Protein AF-A0A175W6I4-F1 (afdb_monomer)

Nearest PDB structures (foldseek):
  5csd-assembly2_B  TM=3.192E-01  e=2.087E+00  Talaromyces marneffei PM1

Radius of gyration: 20.04 Å; Cα contacts (8 Å, |Δi|>4): 145; chains: 1; bounding box: 67×46×46 Å

Solvent-accessible surface area (backbone atoms only — not comparable to full-atom values): 11808 Å² total; per-residue (Å²): 141,82,87,78,79,88,80,81,75,77,88,74,81,79,72,76,79,82,63,73,77,64,69,62,85,75,86,85,78,72,93,63,99,65,84,79,80,81,77,77,82,80,81,94,82,68,96,83,77,79,85,74,71,92,42,62,43,59,51,40,28,50,52,50,22,51,50,50,47,64,64,40,52,75,34,80,86,42,55,80,36,64,68,60,52,52,51,52,30,53,48,41,44,25,53,64,72,65,49,67,60,86,87,47,53,78,70,54,34,49,52,37,23,49,54,43,34,62,53,50,42,59,50,27,36,58,70,66,60,35,51,52,48,52,55,49,53,51,58,75,46,60,90,49,58,69,68,63,43,36,54,41,45,40,52,56,45,46,64,47,65,73,39,97,59,79,40,73,36,70,68,51,35,76,73,21,42,72,40,20,53,53,44,42,52,51,49,43,55,62,56,74,104

Mean predicted aligned error: 15.14 Å

Sequence (193 aa):
MNSLSSTLNPPGTTTPLATSTRFLASSQHIESDSPIPMQSKPPSGSMMLSMIPRAQGHANELESAQLAVDCLSGSVELSGDAERLVRIQEMIKATATHIVPASLNGAEAADAAMFLDMDLSILGADERTFDEYEAAVRKEYNFVAEDVWREGRMAVLKRFGERERIYHSELFRGLFEDAARRNLKRSIERLAA

InterPro domains:
  IPR009218 Predicted HD phosphohydrolase [PTHR21174] (56-192)

Organism: NCBI:txid100816

pLDDT: mean 73.78, std 29.46, range [21.69, 98.75]

Secondary structure (DSSP, 8-state):
---PPP-------------S--S-S---------PPP------S--TTS------TTHHHHHHHHHHHHHHHHTSTTTTT-HHHHHHHHHHHHHTTTT---TTS-HHHHHHHHHHHHHHTGGGGS-HHHHHHHHHHHHHHTTTS-HHHHHHHHHHHHHHHHTSS-S-SSHHHHHHHHHHHHHHHHHHHHHHH-

Structure (mmCIF, N/CA/C/O backbone):
data_AF-A0A175W6I4-F1
#
_entry.id   AF-A0A175W6I4-F1
#
loop_
_atom_site.group_PDB
_atom_site.id
_atom_site.type_symbol
_atom_site.label_atom_id
_atom_site.label_alt_id
_atom_site.label_comp_id
_atom_site.label_asym_id
_atom_site.label_entity_id
_atom_site.label_seq_id
_atom_site.pdbx_PDB_ins_code
_atom_site.Cartn_x
_atom_site.Cartn_y
_atom_site.Cartn_z
_atom_site.occupancy
_atom_site.B_iso_or_equiv
_atom_site.auth_seq_id
_atom_site.auth_comp_id
_atom_site.auth_asym_id
_atom_site.auth_atom_id
_atom_site.pdbx_PDB_model_num
ATOM 1 N N . MET A 1 1 ? 44.936 10.797 25.111 1.00 37.19 1 MET A N 1
ATOM 2 C CA . MET A 1 1 ? 43.989 10.324 26.142 1.00 37.19 1 MET A CA 1
ATOM 3 C C . MET A 1 1 ? 42.890 11.361 26.280 1.00 37.19 1 MET A C 1
ATOM 5 O O . MET A 1 1 ? 43.099 12.331 26.982 1.00 37.19 1 MET A O 1
ATOM 9 N N . ASN A 1 2 ? 41.772 11.203 25.579 1.00 37.53 2 ASN A N 1
ATOM 10 C CA . ASN A 1 2 ? 40.522 11.875 25.935 1.00 37.53 2 ASN A CA 1
ATOM 11 C C . ASN A 1 2 ? 39.411 10.857 25.685 1.00 37.53 2 ASN A C 1
ATOM 13 O O . ASN A 1 2 ? 38.995 10.631 24.554 1.00 37.53 2 ASN A O 1
ATOM 17 N N . SER A 1 3 ? 39.054 10.161 26.762 1.00 32.69 3 SER A N 1
ATOM 18 C CA . SER A 1 3 ? 37.922 9.248 26.838 1.00 32.69 3 SER A CA 1
ATOM 19 C C . SER A 1 3 ? 36.674 10.108 27.008 1.00 32.69 3 SER A C 1
ATOM 21 O O . SER A 1 3 ? 36.492 10.708 28.067 1.00 32.69 3 SER A O 1
ATOM 23 N N . LEU A 1 4 ? 35.861 10.242 25.959 1.00 38.56 4 LEU A N 1
ATOM 24 C CA . LEU A 1 4 ? 34.534 10.836 26.076 1.00 38.56 4 LEU A CA 1
ATOM 25 C C . LEU A 1 4 ? 33.503 9.714 26.136 1.00 38.56 4 LEU A C 1
ATOM 27 O O . LEU A 1 4 ? 33.377 8.884 25.241 1.00 38.56 4 LEU A O 1
ATOM 31 N N . SER A 1 5 ? 32.859 9.708 27.294 1.00 33.41 5 SER A N 1
ATOM 32 C CA . SER A 1 5 ? 31.939 8.733 27.843 1.00 33.41 5 SER A CA 1
ATOM 33 C C . SER A 1 5 ? 30.720 8.481 26.955 1.00 33.41 5 SER A C 1
ATOM 35 O O . SER A 1 5 ? 30.150 9.404 26.376 1.00 33.41 5 SER A O 1
ATOM 37 N N . SER A 1 6 ? 30.291 7.220 26.917 1.00 26.84 6 SER A N 1
ATOM 38 C CA . SER A 1 6 ? 29.064 6.769 26.275 1.00 26.84 6 SER A CA 1
ATOM 39 C C . SER A 1 6 ? 27.832 7.323 26.993 1.00 26.84 6 SER A C 1
ATOM 41 O O . SER A 1 6 ? 27.562 6.961 28.139 1.00 26.84 6 SER A O 1
ATOM 43 N N . THR A 1 7 ? 27.033 8.128 26.303 1.00 33.88 7 THR A N 1
ATOM 44 C CA . THR A 1 7 ? 25.630 8.371 26.663 1.00 33.88 7 THR A CA 1
ATOM 45 C C . THR A 1 7 ? 24.765 7.671 25.626 1.00 33.88 7 THR A C 1
ATOM 47 O O . THR A 1 7 ? 24.364 8.255 24.622 1.00 33.88 7 THR A O 1
ATOM 50 N N . LEU A 1 8 ? 24.554 6.372 25.838 1.00 30.77 8 LEU A N 1
ATOM 51 C CA . LEU A 1 8 ? 23.617 5.569 25.062 1.00 30.77 8 LEU A CA 1
ATOM 52 C C . LEU A 1 8 ? 22.201 5.964 25.512 1.00 30.77 8 LEU A C 1
ATOM 54 O O . LEU A 1 8 ? 21.776 5.619 26.613 1.00 30.77 8 LEU A O 1
ATOM 58 N N . ASN A 1 9 ? 21.515 6.772 24.702 1.00 26.09 9 ASN A N 1
ATOM 59 C CA . ASN A 1 9 ? 20.139 7.192 24.969 1.00 26.09 9 ASN A CA 1
ATOM 60 C C . ASN A 1 9 ? 19.185 5.975 25.017 1.00 26.09 9 ASN A C 1
ATOM 62 O O . ASN A 1 9 ? 19.340 5.057 24.209 1.00 26.09 9 ASN A O 1
ATOM 66 N N . PRO A 1 10 ? 18.199 5.962 25.937 1.00 29.31 10 PRO A N 1
ATOM 67 C CA . PRO A 1 10 ? 17.223 4.881 26.075 1.00 29.31 10 PRO A CA 1
ATOM 68 C C . PRO A 1 10 ? 16.244 4.833 24.883 1.00 29.31 10 PRO A C 1
ATOM 70 O O . PRO A 1 10 ? 16.113 5.821 24.154 1.00 29.31 10 PRO A O 1
ATOM 73 N N . PRO A 1 11 ? 15.555 3.694 24.664 1.00 30.81 11 PRO A N 1
ATOM 74 C CA . PRO A 1 11 ? 14.811 3.428 23.439 1.00 30.81 11 PRO A CA 1
ATOM 75 C C . PRO A 1 11 ? 13.585 4.339 23.343 1.00 30.81 11 PRO A C 1
ATOM 77 O O . PRO A 1 11 ? 12.620 4.199 24.093 1.00 30.81 11 PRO A O 1
ATOM 80 N N . GLY A 1 12 ? 13.634 5.285 22.405 1.00 28.92 12 GLY A N 1
ATOM 81 C CA . GLY A 1 12 ? 12.471 6.058 21.998 1.00 28.92 12 GLY A CA 1
ATOM 82 C C . GLY A 1 12 ? 11.432 5.131 21.376 1.00 28.92 12 GLY A C 1
ATOM 83 O O . GLY A 1 12 ? 11.744 4.342 20.486 1.00 28.92 12 GLY A O 1
ATOM 84 N N . THR A 1 13 ? 10.202 5.225 21.871 1.00 25.52 13 THR A N 1
ATOM 85 C CA . THR A 1 13 ? 8.998 4.600 21.320 1.00 25.52 13 THR A CA 1
ATOM 86 C C . THR 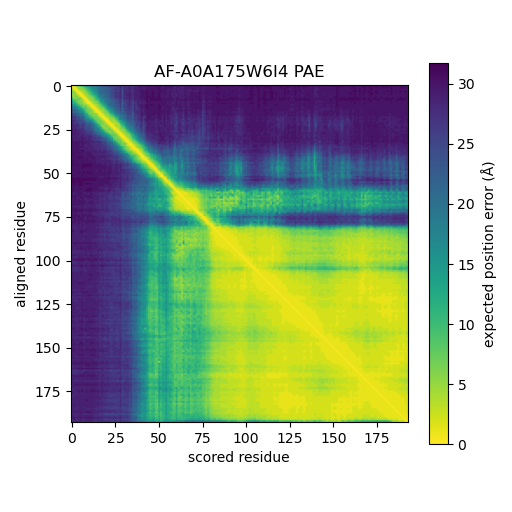A 1 13 ? 8.959 4.754 19.804 1.00 25.52 13 THR A C 1
ATOM 88 O O . THR A 1 13 ? 8.886 5.870 19.292 1.00 25.52 13 THR A O 1
ATOM 91 N N . THR A 1 14 ? 9.019 3.631 19.093 1.00 24.88 14 THR A N 1
ATOM 92 C CA . THR A 1 14 ? 8.903 3.570 17.639 1.00 24.88 14 THR A CA 1
ATOM 93 C C . THR A 1 14 ? 7.497 3.999 17.244 1.00 24.88 14 THR A C 1
ATOM 95 O O . THR A 1 14 ? 6.551 3.217 17.338 1.00 24.88 14 THR A O 1
ATOM 98 N N . THR A 1 15 ? 7.336 5.249 16.825 1.00 22.77 15 THR A N 1
ATOM 99 C CA . THR A 1 15 ? 6.163 5.656 16.054 1.00 22.77 15 THR A CA 1
ATOM 100 C C . THR A 1 15 ? 6.188 4.826 14.768 1.00 22.77 15 THR A C 1
ATOM 102 O O . THR A 1 15 ? 7.184 4.912 14.045 1.00 22.77 15 THR A O 1
ATOM 105 N N . PRO A 1 16 ? 5.183 3.980 14.483 1.00 25.30 16 PRO A N 1
ATOM 106 C CA . PRO A 1 16 ? 5.169 3.226 13.239 1.00 25.30 16 PRO A CA 1
ATOM 107 C C . PRO A 1 16 ? 5.193 4.220 12.074 1.00 25.30 16 PRO A C 1
ATOM 109 O O . PRO A 1 16 ? 4.378 5.141 12.008 1.00 25.30 16 PRO A O 1
ATOM 112 N N . LEU A 1 17 ? 6.201 4.070 11.213 1.00 25.34 17 LEU A N 1
ATOM 113 C CA . LEU A 1 17 ? 6.388 4.851 9.998 1.00 25.34 17 LEU A CA 1
ATOM 114 C C . LEU A 1 17 ? 5.111 4.690 9.161 1.00 25.34 17 LEU A C 1
ATOM 116 O O . LEU A 1 17 ? 4.795 3.583 8.739 1.00 25.34 17 LEU A O 1
ATOM 120 N N . ALA A 1 18 ? 4.328 5.759 9.022 1.00 26.78 18 ALA A N 1
ATOM 121 C CA . ALA A 1 18 ? 3.012 5.726 8.392 1.00 26.78 18 ALA A CA 1
ATOM 122 C C . ALA A 1 18 ? 3.133 5.361 6.901 1.00 26.78 18 ALA A C 1
ATOM 124 O O . ALA A 1 18 ? 3.412 6.221 6.069 1.00 26.78 18 ALA A O 1
ATOM 125 N N . THR A 1 19 ? 2.954 4.081 6.585 1.00 30.92 19 THR A N 1
ATOM 126 C CA . THR A 1 19 ? 2.968 3.522 5.230 1.00 30.92 19 THR A CA 1
ATOM 127 C C . THR A 1 19 ? 1.786 4.075 4.423 1.00 30.92 19 THR A C 1
ATOM 129 O O . THR A 1 19 ? 0.650 4.114 4.912 1.00 30.92 19 THR A O 1
ATOM 132 N N . SER A 1 20 ? 2.057 4.603 3.228 1.00 35.69 20 SER A N 1
ATOM 133 C CA . SER A 1 20 ? 1.225 5.598 2.539 1.00 35.69 20 SER A CA 1
ATOM 134 C C . SER A 1 20 ? 0.072 4.958 1.760 1.00 35.69 20 SER A C 1
ATOM 136 O O . SER A 1 20 ? -0.020 5.053 0.545 1.00 35.69 20 SER A O 1
ATOM 138 N N . THR A 1 21 ? -0.882 4.341 2.459 1.00 41.78 21 THR A N 1
ATOM 139 C CA . THR A 1 21 ? -2.168 3.913 1.867 1.00 41.78 21 THR A CA 1
ATOM 140 C C . THR A 1 21 ? -3.284 4.916 2.213 1.00 41.78 21 THR A C 1
ATOM 142 O O . THR A 1 21 ? -4.358 4.554 2.710 1.00 41.78 21 THR A O 1
ATOM 145 N N . ARG A 1 22 ? -3.014 6.222 2.045 1.00 44.94 22 ARG A N 1
ATOM 146 C CA . ARG A 1 22 ? -3.852 7.314 2.582 1.00 44.94 22 ARG A CA 1
ATOM 147 C C . ARG A 1 22 ? -5.124 7.601 1.760 1.00 44.94 22 ARG A C 1
ATOM 149 O O . ARG A 1 22 ? -5.118 8.312 0.765 1.00 44.94 22 ARG A O 1
ATOM 156 N N . PHE A 1 23 ? -6.229 7.052 2.262 1.00 35.81 23 PHE A N 1
ATOM 157 C CA . PHE A 1 23 ? -7.640 7.489 2.345 1.00 35.81 23 PHE A CA 1
ATOM 158 C C . PHE A 1 23 ? -8.327 8.508 1.376 1.00 35.81 23 PHE A C 1
ATOM 160 O O . PHE A 1 23 ? -9.550 8.505 1.381 1.00 35.81 23 PHE A O 1
ATOM 167 N N . LEU A 1 24 ? -7.715 9.342 0.519 1.00 29.17 24 LEU A N 1
ATOM 168 C CA . LEU A 1 24 ? -8.490 10.377 -0.232 1.00 29.17 24 LEU A CA 1
ATOM 169 C C . LEU A 1 24 ? -8.117 10.572 -1.709 1.00 29.17 24 LEU A C 1
ATOM 171 O O . LEU A 1 24 ? -7.935 11.693 -2.182 1.00 29.17 24 LEU A O 1
ATOM 175 N N . ALA A 1 25 ? -8.081 9.491 -2.481 1.00 30.50 25 ALA A N 1
ATOM 176 C CA . ALA A 1 25 ? -8.020 9.573 -3.937 1.00 30.50 25 ALA A CA 1
ATOM 177 C C . ALA A 1 25 ? -9.318 9.031 -4.555 1.00 30.50 25 ALA A C 1
ATOM 179 O O . ALA A 1 25 ? -9.366 7.839 -4.842 1.00 30.50 25 ALA A O 1
ATOM 180 N N . SER A 1 26 ? -10.322 9.909 -4.755 1.00 32.31 26 SER A N 1
ATOM 181 C CA . SER A 1 26 ? -11.321 9.885 -5.859 1.00 32.31 26 SER A CA 1
ATOM 182 C C . SER A 1 26 ? -12.802 10.171 -5.532 1.00 32.31 26 SER A C 1
ATOM 184 O O . SER A 1 26 ? -13.656 9.811 -6.342 1.00 32.31 26 SER A O 1
ATOM 186 N N . SER A 1 27 ? -13.161 10.879 -4.454 1.00 30.00 27 SER A N 1
ATOM 187 C CA . SER A 1 27 ? -14.502 11.503 -4.379 1.00 30.00 27 SER A CA 1
ATOM 188 C C . SER A 1 27 ? -14.567 12.729 -5.303 1.00 30.00 27 SER A C 1
ATOM 190 O O . SER A 1 27 ? -14.569 13.863 -4.841 1.00 30.00 27 SER A O 1
ATOM 192 N N . GLN A 1 28 ? -14.582 12.520 -6.623 1.00 29.64 28 GLN A N 1
ATOM 193 C CA . GLN A 1 28 ? -14.952 13.555 -7.601 1.00 29.64 28 GLN A CA 1
ATOM 194 C C . GLN A 1 28 ? -16.468 13.595 -7.884 1.00 29.64 28 GLN A C 1
ATOM 196 O O . GLN A 1 28 ? -16.886 14.245 -8.832 1.00 29.64 28 GLN A O 1
ATOM 201 N N . HIS A 1 29 ? -17.310 12.977 -7.047 1.00 25.66 29 HIS A N 1
ATOM 202 C CA . HIS A 1 29 ? -18.773 13.051 -7.188 1.00 25.66 29 HIS A CA 1
ATOM 203 C C . HIS A 1 29 ? -19.531 13.260 -5.868 1.00 25.66 29 HIS A C 1
ATOM 205 O O . HIS A 1 29 ? -20.622 12.732 -5.691 1.00 25.66 29 HIS A O 1
ATOM 211 N N . ILE A 1 30 ? -18.996 14.069 -4.949 1.00 28.95 30 ILE A N 1
ATOM 212 C CA . ILE A 1 30 ? -19.831 14.659 -3.892 1.00 28.95 30 ILE A CA 1
ATOM 213 C C . ILE A 1 30 ? -20.039 16.130 -4.248 1.00 28.95 30 ILE A C 1
ATOM 215 O O . ILE A 1 30 ? -19.270 17.008 -3.864 1.00 28.95 30 ILE A O 1
ATOM 219 N N . GLU A 1 31 ? -21.070 16.378 -5.054 1.00 23.45 31 GLU A N 1
ATOM 220 C CA . GLU A 1 31 ? -21.683 17.696 -5.195 1.00 23.45 31 GLU A CA 1
ATOM 221 C C . GLU A 1 31 ? -22.320 18.070 -3.848 1.00 23.45 31 GLU A C 1
ATOM 223 O O . GLU A 1 31 ? -23.471 17.748 -3.570 1.00 23.45 31 GLU A O 1
ATOM 228 N N . SER A 1 32 ? -21.571 18.729 -2.968 1.00 28.34 32 SER A N 1
ATOM 229 C CA . SER A 1 32 ? -22.175 19.474 -1.864 1.00 28.34 32 SER A CA 1
ATOM 230 C C . SER A 1 32 ? -21.372 20.743 -1.620 1.00 28.34 32 SER A C 1
ATOM 232 O O . SER A 1 32 ? -20.231 20.697 -1.164 1.00 28.34 32 SER A O 1
ATOM 234 N N . ASP A 1 33 ? -21.987 21.867 -1.965 1.00 25.52 33 ASP A N 1
ATOM 235 C CA . ASP A 1 33 ? -21.466 23.236 -1.999 1.00 25.52 33 ASP A CA 1
ATOM 236 C C . ASP A 1 33 ? -21.216 23.834 -0.596 1.00 25.52 33 ASP A C 1
ATOM 238 O O . ASP A 1 33 ? -21.632 24.946 -0.280 1.00 25.52 33 ASP A O 1
ATOM 242 N N . SER A 1 34 ? -20.574 23.078 0.300 1.00 24.33 34 SER A N 1
ATOM 243 C CA . SER A 1 34 ? -20.292 23.530 1.663 1.00 24.33 34 SER A CA 1
ATOM 244 C C . SER A 1 34 ? -18.792 23.448 1.964 1.00 24.33 34 SER A C 1
ATOM 246 O O . SER A 1 34 ? -18.256 22.349 2.126 1.00 24.33 34 SER A O 1
ATOM 248 N N . PRO A 1 35 ? -18.089 24.591 2.077 1.00 24.50 35 PRO A N 1
ATOM 249 C CA . PRO A 1 35 ? -16.682 24.627 2.454 1.00 24.50 35 PRO A CA 1
ATOM 250 C C . PRO A 1 35 ? -16.500 24.029 3.850 1.00 24.50 35 PRO A C 1
ATOM 252 O O . PRO A 1 35 ? -17.098 24.502 4.819 1.00 24.50 35 PRO A O 1
ATOM 255 N N . ILE A 1 36 ? -15.658 23.003 3.973 1.00 25.69 36 ILE A N 1
ATOM 256 C CA . ILE A 1 36 ? -15.243 22.486 5.280 1.00 25.69 36 ILE A CA 1
ATOM 257 C C . ILE A 1 36 ? -14.466 23.611 5.992 1.00 25.69 36 ILE A C 1
ATOM 259 O O . ILE A 1 36 ? -13.469 24.094 5.447 1.00 25.69 36 ILE A O 1
ATOM 263 N N . PRO A 1 37 ? -14.892 24.063 7.186 1.00 21.69 37 PRO A N 1
ATOM 264 C CA . PRO A 1 37 ? -14.265 25.190 7.863 1.00 21.69 37 PRO A CA 1
ATOM 265 C C . PRO A 1 37 ? -12.825 24.859 8.279 1.00 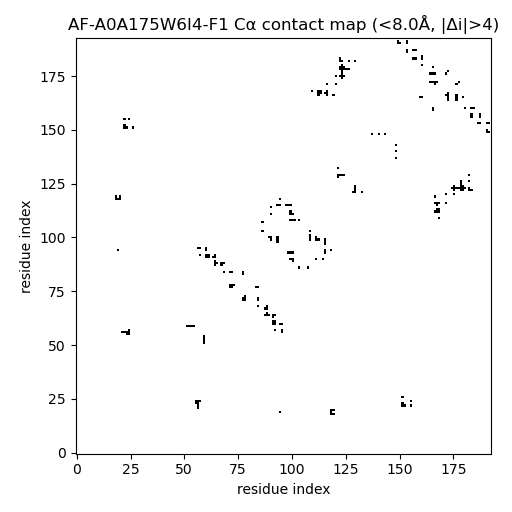21.69 37 PRO A C 1
ATOM 267 O O . PRO A 1 37 ? -12.569 23.967 9.089 1.00 21.69 37 PRO A O 1
ATOM 270 N N . MET A 1 38 ? -11.878 25.619 7.725 1.00 22.78 38 MET A N 1
ATOM 271 C CA . MET A 1 38 ? -10.462 25.602 8.086 1.00 22.78 38 MET A CA 1
ATOM 272 C C . MET A 1 38 ? -10.289 26.074 9.535 1.00 22.78 38 MET A C 1
ATOM 274 O O . MET A 1 38 ? -10.426 27.263 9.825 1.00 22.78 38 MET A O 1
ATOM 278 N N . GLN A 1 39 ? -9.977 25.162 10.457 1.00 26.69 39 GLN A N 1
ATOM 279 C CA . GLN A 1 39 ? -9.615 25.555 11.817 1.00 26.69 39 GLN A CA 1
ATOM 280 C C . GLN A 1 39 ? -8.219 26.186 11.859 1.00 26.69 39 GLN A C 1
ATOM 282 O O . GLN A 1 39 ? -7.280 25.762 11.184 1.00 26.69 39 GLN A O 1
ATOM 287 N N . SER A 1 40 ? -8.127 27.243 12.659 1.00 25.59 40 SER A N 1
ATOM 288 C CA . SER A 1 40 ? -7.005 28.162 12.796 1.00 25.59 40 SER A CA 1
ATOM 289 C C . SER A 1 40 ? -5.685 27.493 13.198 1.00 25.59 40 SER A C 1
ATOM 291 O O . SER A 1 40 ? -5.645 26.591 14.031 1.00 25.59 40 SER A O 1
ATOM 293 N N . LYS A 1 41 ? -4.601 28.026 12.623 1.00 24.00 41 LYS A N 1
ATOM 294 C CA . LYS A 1 41 ? -3.178 27.721 12.838 1.00 24.00 41 LYS A CA 1
ATOM 295 C C . LYS A 1 41 ? -2.811 27.442 14.317 1.00 24.00 41 LYS A C 1
ATOM 297 O O . LYS A 1 41 ? -3.141 28.265 15.171 1.00 24.00 41 LYS A O 1
ATOM 302 N N . PRO A 1 42 ? -2.080 26.350 14.628 1.00 27.31 42 PRO A N 1
ATOM 303 C CA . PRO A 1 42 ? -1.596 26.081 15.981 1.00 27.31 42 PRO A CA 1
ATOM 304 C C . PRO A 1 42 ? -0.458 27.047 16.385 1.00 27.31 42 PRO A C 1
ATOM 306 O O . PRO A 1 42 ? 0.183 27.649 15.517 1.00 27.31 42 PRO A O 1
ATOM 309 N N . PRO A 1 43 ? -0.209 27.216 17.698 1.00 28.45 43 PRO A N 1
ATOM 310 C CA . PRO A 1 43 ? 0.698 28.227 18.241 1.00 28.45 43 PRO A CA 1
ATOM 311 C C . PRO A 1 43 ? 2.161 28.043 17.803 1.00 28.45 43 PRO A C 1
ATOM 313 O O . PRO A 1 43 ? 2.688 26.931 17.749 1.00 28.45 43 PRO A O 1
ATOM 316 N N . SER A 1 44 ? 2.818 29.172 17.519 1.00 31.42 44 SER A N 1
ATOM 317 C CA . SER A 1 44 ? 4.241 29.291 17.180 1.00 31.42 44 SER A CA 1
ATOM 318 C C . SER A 1 44 ? 5.125 28.744 18.305 1.00 31.42 44 SER A C 1
ATOM 320 O O . SER A 1 44 ? 5.316 29.415 19.314 1.00 31.42 44 SER A O 1
ATOM 322 N N . GLY A 1 45 ? 5.674 27.539 18.149 1.00 26.36 45 GLY A N 1
ATOM 323 C CA . GLY A 1 45 ? 6.584 26.990 19.164 1.00 26.36 45 GLY A CA 1
ATOM 324 C C . GLY A 1 45 ? 7.308 25.684 18.840 1.00 26.36 45 GLY A C 1
ATOM 325 O O . GLY A 1 45 ? 8.166 25.282 19.615 1.00 26.36 45 GLY A O 1
ATOM 326 N N . SER A 1 46 ? 7.028 25.023 17.714 1.00 28.12 46 SER A N 1
ATOM 327 C CA . SER A 1 46 ? 7.701 23.769 17.344 1.00 28.12 46 SER A CA 1
ATOM 328 C C . SER A 1 46 ? 8.096 23.796 15.868 1.00 28.12 46 SER A C 1
ATOM 330 O O . SER A 1 46 ? 7.290 23.506 14.989 1.00 28.12 46 SER A O 1
ATOM 332 N N . MET A 1 47 ? 9.333 24.214 15.588 1.00 28.42 47 MET A N 1
ATOM 333 C CA . MET A 1 47 ? 9.870 24.416 14.231 1.00 28.42 47 MET A CA 1
ATOM 334 C C . MET A 1 47 ? 10.405 23.137 13.554 1.00 28.42 47 MET A C 1
ATOM 336 O O . MET A 1 47 ? 11.185 23.237 12.616 1.00 28.42 47 MET A O 1
ATOM 340 N N . MET A 1 48 ? 10.014 21.932 13.986 1.00 28.67 48 MET A N 1
ATOM 341 C CA . MET A 1 48 ? 10.581 20.691 13.419 1.00 28.67 48 MET A CA 1
ATOM 342 C C . MET A 1 48 ? 9.558 19.649 12.949 1.00 28.67 48 MET A C 1
ATOM 344 O O . MET A 1 48 ? 9.955 18.591 12.477 1.00 28.67 48 MET A O 1
ATOM 348 N N . LEU A 1 49 ? 8.252 19.939 13.030 1.00 26.30 49 LEU A N 1
ATOM 349 C CA . LEU A 1 49 ? 7.193 18.995 12.630 1.00 26.30 49 LEU A CA 1
ATOM 350 C C . LEU A 1 49 ? 6.154 19.596 11.664 1.00 26.30 49 LEU A C 1
ATOM 352 O O . LEU A 1 49 ? 5.074 19.044 11.490 1.00 26.30 49 LEU A O 1
ATOM 356 N N . SER A 1 50 ? 6.444 20.735 11.028 1.00 25.47 50 SER A N 1
ATOM 357 C CA . SER A 1 50 ? 5.469 21.454 10.190 1.00 25.47 50 SER A CA 1
ATOM 358 C C . SER A 1 50 ? 5.646 21.281 8.675 1.00 25.47 50 SER A C 1
ATOM 360 O O . SER A 1 50 ? 5.065 22.064 7.932 1.00 25.47 50 SER A O 1
ATOM 362 N N . MET A 1 51 ? 6.426 20.302 8.200 1.00 24.47 51 MET A N 1
ATOM 363 C CA . MET A 1 51 ? 6.783 20.206 6.771 1.00 24.47 51 MET A CA 1
ATOM 364 C C . MET A 1 51 ? 6.031 19.138 5.961 1.00 24.47 51 MET A C 1
ATOM 366 O O . MET A 1 51 ? 6.383 18.918 4.813 1.00 24.47 51 MET A O 1
ATOM 370 N N . ILE A 1 52 ? 4.997 18.490 6.506 1.00 26.75 52 ILE A N 1
ATOM 371 C CA . ILE A 1 52 ? 4.148 17.584 5.710 1.00 26.75 52 ILE A CA 1
ATOM 372 C C . ILE A 1 52 ? 2.718 18.137 5.722 1.00 26.75 52 ILE A C 1
ATOM 374 O O . ILE A 1 52 ? 1.931 17.808 6.618 1.00 26.75 52 ILE A O 1
ATOM 378 N N . PRO A 1 53 ? 2.372 19.052 4.797 1.00 30.00 53 PRO A N 1
ATOM 379 C CA . PRO A 1 53 ? 0.991 19.440 4.566 1.00 30.00 53 PRO A CA 1
ATOM 380 C C . PRO A 1 53 ? 0.184 18.187 4.218 1.00 30.00 53 PRO A C 1
ATOM 382 O O . PRO A 1 53 ? 0.658 17.300 3.521 1.00 30.00 53 PRO A O 1
ATOM 385 N N . ARG A 1 54 ? -1.052 18.105 4.715 1.00 30.52 54 ARG A N 1
ATOM 386 C CA . ARG A 1 54 ? -2.014 17.006 4.494 1.00 30.52 54 ARG A CA 1
ATOM 387 C C . ARG A 1 54 ? -2.516 16.945 3.035 1.00 30.52 54 AR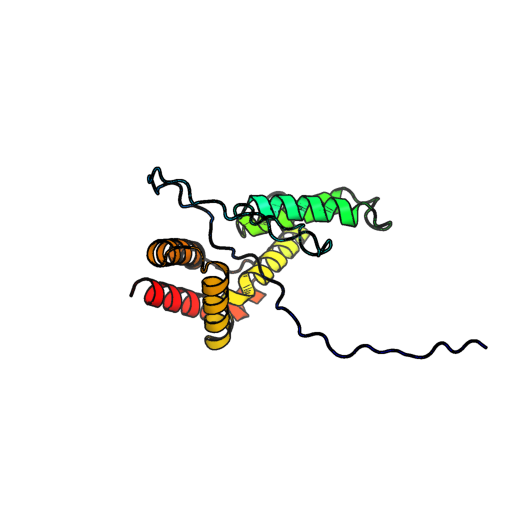G A C 1
ATOM 389 O O . ARG A 1 54 ? -3.714 16.802 2.799 1.00 30.52 54 ARG A O 1
ATOM 396 N N . ALA A 1 55 ? -1.625 17.145 2.069 1.00 31.92 55 ALA A N 1
ATOM 397 C CA . ALA A 1 55 ? -1.907 17.359 0.666 1.00 31.92 55 ALA A CA 1
ATOM 398 C C . ALA A 1 55 ? -2.426 16.064 0.029 1.00 31.92 55 ALA A C 1
ATOM 400 O O . ALA A 1 55 ? -1.676 15.130 -0.216 1.00 31.92 55 ALA A O 1
ATOM 401 N N . GLN A 1 56 ? -3.741 16.014 -0.190 1.00 46.19 56 GLN A N 1
ATOM 402 C CA . GLN A 1 56 ? -4.405 15.365 -1.323 1.00 46.19 56 GLN A CA 1
ATOM 403 C C . GLN A 1 56 ? -3.674 14.150 -1.948 1.00 46.19 56 GLN A C 1
ATOM 405 O O . GLN A 1 56 ? -3.304 14.222 -3.114 1.00 46.19 56 GLN A O 1
ATOM 410 N N . GLY A 1 57 ? -3.469 13.050 -1.204 1.00 51.31 57 GLY A N 1
ATOM 411 C CA . GLY A 1 57 ? -2.840 11.799 -1.683 1.00 51.31 57 GLY A CA 1
ATOM 412 C C . GLY A 1 57 ? -1.661 12.053 -2.626 1.00 51.31 57 GLY A C 1
ATOM 413 O O . GLY A 1 57 ? -0.603 12.455 -2.165 1.00 51.31 57 GLY A O 1
ATOM 414 N N . HIS A 1 58 ? -1.924 11.978 -3.937 1.00 56.12 58 HIS A N 1
ATOM 415 C CA . HIS A 1 58 ? -1.014 12.289 -5.050 1.00 56.12 58 HIS A CA 1
ATOM 416 C C . HIS A 1 58 ? -0.056 13.475 -4.845 1.00 56.12 58 HIS A C 1
ATOM 418 O O . HIS A 1 58 ? 1.085 13.431 -5.306 1.00 56.12 58 HIS A O 1
ATOM 424 N N . ALA A 1 59 ? -0.512 14.561 -4.212 1.00 72.19 59 ALA A N 1
ATOM 425 C CA . ALA A 1 59 ? 0.339 15.726 -3.969 1.00 72.19 59 ALA A CA 1
ATOM 426 C C . ALA A 1 59 ? 1.467 15.409 -2.973 1.00 72.19 59 ALA A C 1
ATOM 428 O O . ALA A 1 59 ? 2.608 15.805 -3.197 1.00 72.19 59 ALA A O 1
ATOM 429 N N . ASN A 1 60 ? 1.177 14.626 -1.933 1.00 81.94 60 ASN A N 1
ATOM 430 C CA . ASN A 1 60 ? 2.162 14.196 -0.949 1.00 81.94 60 ASN A CA 1
ATOM 431 C C . ASN A 1 60 ? 3.244 13.294 -1.566 1.00 81.94 60 ASN A C 1
ATOM 433 O O . ASN A 1 60 ? 4.414 13.422 -1.203 1.00 81.94 60 ASN A O 1
ATOM 437 N N . GLU A 1 61 ? 2.904 12.415 -2.514 1.00 82.62 61 GLU A N 1
ATOM 438 C CA . GLU A 1 61 ? 3.921 11.602 -3.199 1.00 82.62 61 GLU A CA 1
ATOM 439 C C . GLU A 1 61 ? 4.836 12.455 -4.085 1.00 82.62 61 GLU A C 1
ATOM 441 O O . GLU A 1 61 ? 6.049 12.244 -4.101 1.00 82.62 61 GLU A O 1
ATOM 446 N N . LEU A 1 62 ? 4.283 13.455 -4.779 1.00 86.44 62 LEU A N 1
ATOM 447 C CA . LEU A 1 62 ? 5.079 14.388 -5.578 1.00 86.44 62 LEU A CA 1
ATOM 448 C C . LEU A 1 62 ? 6.004 15.248 -4.701 1.00 86.44 62 LEU A C 1
ATOM 450 O O . LEU A 1 62 ? 7.183 15.397 -5.016 1.00 86.44 62 LEU A O 1
ATOM 454 N N . GLU A 1 63 ? 5.493 15.773 -3.585 1.00 87.94 63 GLU A N 1
ATOM 455 C CA . GLU A 1 63 ? 6.284 16.530 -2.607 1.00 87.94 63 GLU A CA 1
ATOM 456 C C . GLU A 1 63 ? 7.386 15.661 -1.983 1.00 87.94 63 GLU A C 1
ATOM 458 O O . GLU A 1 63 ? 8.532 16.098 -1.871 1.00 87.94 63 GLU A O 1
ATOM 463 N N . SER A 1 64 ? 7.077 14.404 -1.653 1.00 90.38 64 SER A N 1
ATOM 464 C CA . SER A 1 64 ? 8.057 13.441 -1.135 1.00 90.38 64 SER A CA 1
ATOM 465 C C . SER A 1 64 ? 9.141 13.114 -2.163 1.00 90.38 64 SER A C 1
ATOM 467 O O . SER A 1 64 ? 10.314 12.996 -1.806 1.00 90.38 64 SER A O 1
ATOM 469 N N . ALA A 1 65 ? 8.777 12.996 -3.443 1.00 91.00 65 ALA A N 1
ATOM 470 C CA . ALA A 1 65 ? 9.733 12.764 -4.520 1.00 91.00 65 ALA A CA 1
ATOM 471 C C . ALA A 1 65 ? 10.691 13.953 -4.682 1.00 91.00 65 ALA A C 1
ATOM 473 O O . ALA A 1 65 ? 11.901 13.748 -4.783 1.00 91.00 65 ALA A O 1
ATOM 474 N N . GLN A 1 66 ? 10.175 15.186 -4.637 1.00 90.50 66 GLN A N 1
ATOM 475 C CA . GLN A 1 66 ? 11.013 16.386 -4.689 1.00 90.50 66 GLN A CA 1
ATOM 476 C C . GLN A 1 66 ? 11.930 16.484 -3.466 1.00 90.50 66 GLN A C 1
ATOM 478 O O . GLN A 1 66 ? 13.128 16.720 -3.612 1.00 90.50 66 GLN A O 1
ATOM 483 N N . LEU A 1 67 ? 11.400 16.221 -2.269 1.00 90.94 67 LEU A N 1
ATOM 484 C CA . LEU A 1 67 ? 12.194 16.210 -1.042 1.00 90.94 67 LEU A CA 1
ATOM 485 C C . LEU A 1 67 ? 13.345 15.197 -1.124 1.00 90.94 67 LEU A C 1
ATOM 487 O O . LEU A 1 67 ? 14.461 15.495 -0.702 1.00 90.94 67 LEU A O 1
ATOM 491 N N . ALA A 1 68 ? 13.105 14.017 -1.701 1.00 89.88 68 ALA A N 1
ATOM 492 C CA . ALA A 1 68 ? 14.154 13.025 -1.908 1.00 89.88 68 ALA A CA 1
ATOM 493 C C . ALA A 1 68 ? 15.273 13.553 -2.821 1.00 89.88 68 ALA A C 1
ATOM 495 O O . ALA A 1 68 ? 16.446 13.351 -2.513 1.00 89.88 68 ALA A O 1
ATOM 496 N N . VAL A 1 69 ? 14.947 14.270 -3.901 1.00 87.56 69 VAL A N 1
ATOM 497 C CA . VAL A 1 69 ? 15.959 14.913 -4.761 1.00 87.56 69 VAL A CA 1
ATOM 498 C C . VAL A 1 69 ? 16.759 15.948 -3.990 1.00 87.56 69 VAL A C 1
ATOM 500 O O . VAL A 1 69 ? 17.989 15.935 -4.048 1.00 87.56 69 VAL A O 1
ATOM 503 N N . ASP A 1 70 ? 16.089 16.824 -3.249 1.00 88.00 70 ASP A N 1
ATOM 504 C CA . ASP A 1 70 ? 16.745 17.905 -2.517 1.00 88.00 70 ASP A CA 1
ATOM 505 C C . ASP A 1 70 ? 17.708 17.343 -1.457 1.00 88.00 70 ASP A C 1
ATOM 507 O O . ASP A 1 70 ? 18.842 17.805 -1.325 1.00 88.00 70 ASP A O 1
ATOM 511 N N . CYS A 1 71 ? 17.305 16.281 -0.752 1.00 86.81 71 CYS A N 1
ATOM 512 C CA . CYS A 1 71 ? 18.147 15.617 0.243 1.00 86.81 71 CYS A CA 1
ATOM 513 C C . CYS A 1 71 ? 19.310 14.825 -0.376 1.00 86.81 71 CYS A C 1
ATOM 515 O O . CYS A 1 71 ? 20.419 14.822 0.165 1.00 86.81 71 CYS A O 1
ATOM 517 N N . LEU A 1 72 ? 19.076 14.128 -1.489 1.00 86.31 72 LEU A N 1
ATOM 518 C CA . LEU A 1 72 ? 20.061 13.214 -2.071 1.00 86.31 72 LEU A CA 1
ATOM 519 C C . LEU A 1 72 ? 21.024 13.909 -3.039 1.00 86.31 72 LEU A C 1
ATOM 521 O O . LEU A 1 72 ? 22.167 13.479 -3.157 1.00 86.31 72 LEU A O 1
ATOM 525 N N . SER A 1 73 ? 20.620 15.010 -3.675 1.00 80.44 73 SER A N 1
ATOM 526 C CA . SER A 1 73 ? 21.498 15.806 -4.548 1.00 80.44 73 SER A CA 1
ATOM 527 C C . SER A 1 73 ? 22.685 16.415 -3.796 1.00 80.44 73 SER A C 1
ATOM 529 O O . SER A 1 73 ? 23.760 16.566 -4.376 1.00 80.44 73 SER A O 1
ATOM 531 N N . GLY A 1 74 ? 22.532 16.694 -2.495 1.00 75.00 74 GLY A N 1
ATOM 532 C CA . GLY A 1 74 ? 23.621 17.123 -1.613 1.00 75.00 74 GLY A CA 1
ATOM 533 C C . GLY A 1 74 ? 24.555 15.996 -1.148 1.00 75.00 74 GLY A C 1
ATOM 534 O O . GLY A 1 74 ? 25.581 16.273 -0.528 1.00 75.00 74 GLY A O 1
ATOM 535 N N . SER A 1 75 ? 24.221 14.730 -1.419 1.00 72.69 75 SER A N 1
ATOM 536 C CA . SER A 1 75 ? 25.027 13.577 -1.008 1.00 72.69 75 SER A CA 1
ATOM 537 C C . SER A 1 75 ? 26.061 13.231 -2.077 1.00 72.69 75 SER A C 1
ATOM 539 O O . SER A 1 75 ? 25.694 12.865 -3.188 1.00 72.69 75 SER A O 1
ATOM 541 N N . VAL A 1 76 ? 27.350 13.275 -1.720 1.00 59.59 76 VAL A N 1
ATOM 542 C CA . VAL A 1 76 ? 28.497 13.150 -2.649 1.00 59.59 76 VAL A CA 1
ATOM 543 C C . VAL A 1 76 ? 28.405 11.939 -3.587 1.00 59.59 76 VAL A C 1
ATOM 545 O O . VAL A 1 76 ? 28.760 12.048 -4.756 1.00 59.59 76 VAL A O 1
ATOM 548 N N . GLU A 1 77 ? 27.910 10.798 -3.101 1.00 68.75 77 GLU A N 1
ATOM 549 C CA . GLU A 1 77 ? 27.783 9.573 -3.905 1.00 68.75 77 GLU A CA 1
ATOM 550 C C . GLU A 1 77 ? 26.694 9.661 -4.985 1.00 68.75 77 GLU A C 1
ATOM 552 O O . GLU A 1 77 ? 26.808 9.013 -6.022 1.00 68.75 77 GLU A O 1
ATOM 557 N N . LEU A 1 78 ? 25.644 10.456 -4.755 1.00 66.88 78 LEU A N 1
ATOM 558 C CA . LEU A 1 78 ? 24.503 10.603 -5.664 1.00 66.88 78 LEU A CA 1
ATOM 559 C C . LEU A 1 78 ? 24.542 11.897 -6.472 1.00 66.88 78 LEU A C 1
ATOM 561 O O . LEU A 1 78 ? 23.912 11.954 -7.525 1.00 66.88 78 LEU A O 1
ATOM 565 N N . SER A 1 79 ? 25.310 12.907 -6.047 1.00 60.06 79 SER A N 1
ATOM 566 C CA . SER A 1 79 ? 25.474 14.165 -6.788 1.00 60.06 79 SER A CA 1
ATOM 567 C C . SER A 1 79 ? 25.942 13.952 -8.239 1.00 60.06 79 SER A C 1
ATOM 569 O O . SER A 1 79 ? 25.750 14.835 -9.070 1.00 60.06 79 SER A O 1
ATOM 571 N N . GLY A 1 80 ? 26.541 12.795 -8.557 1.00 65.69 80 GLY A N 1
ATOM 572 C CA . GLY A 1 80 ? 26.964 12.418 -9.909 1.00 65.69 80 GLY A CA 1
ATOM 573 C C . GLY A 1 80 ? 26.034 11.464 -10.674 1.00 65.69 80 GLY A C 1
ATOM 574 O O . GLY A 1 80 ? 26.299 11.210 -11.844 1.00 65.69 80 GLY A O 1
ATOM 575 N N . ASP A 1 81 ? 24.971 10.935 -10.061 1.00 85.25 81 ASP A N 1
ATOM 576 C CA . ASP A 1 81 ? 24.117 9.889 -10.649 1.00 85.25 81 ASP A CA 1
ATOM 577 C C . ASP A 1 81 ? 22.677 10.393 -10.848 1.00 85.25 81 ASP A C 1
ATOM 579 O O . ASP A 1 81 ? 21.735 10.046 -10.126 1.00 85.25 81 ASP A O 1
ATOM 583 N N . ALA A 1 82 ? 22.517 11.271 -11.841 1.00 84.81 82 ALA A N 1
ATOM 584 C CA . ALA A 1 82 ? 21.228 11.870 -12.178 1.00 84.81 82 ALA A CA 1
ATOM 585 C C . ALA A 1 82 ? 20.176 10.816 -12.569 1.00 84.81 82 ALA A C 1
ATOM 587 O O . ALA A 1 82 ? 19.003 10.960 -12.222 1.00 84.81 82 ALA A O 1
ATOM 588 N N . GLU A 1 83 ? 20.585 9.736 -13.240 1.00 88.44 83 GLU A N 1
ATOM 589 C CA . GLU A 1 83 ? 19.687 8.651 -13.643 1.00 88.44 83 GLU A CA 1
ATOM 590 C C . GLU A 1 83 ? 19.113 7.930 -12.419 1.00 88.44 83 GLU A C 1
ATOM 592 O O . GLU A 1 83 ? 17.906 7.695 -12.340 1.00 88.44 83 GLU A O 1
ATOM 597 N N . ARG A 1 84 ? 19.932 7.650 -11.399 1.00 88.69 84 ARG A N 1
ATOM 598 C CA . ARG A 1 84 ? 19.444 7.073 -10.140 1.00 88.69 84 ARG A CA 1
ATOM 599 C C . ARG A 1 84 ? 18.488 7.993 -9.390 1.00 88.69 84 ARG A C 1
ATOM 601 O O . ARG A 1 84 ? 17.491 7.495 -8.872 1.00 88.69 84 ARG A O 1
ATOM 608 N N . LEU A 1 85 ? 18.735 9.303 -9.363 1.00 89.31 85 LEU A N 1
ATOM 609 C CA . LEU A 1 85 ? 17.800 10.259 -8.754 1.00 89.31 85 LEU A CA 1
ATOM 610 C C . LEU A 1 85 ? 16.452 10.301 -9.489 1.00 89.31 85 LEU A C 1
ATOM 612 O O . LEU A 1 85 ? 15.407 10.388 -8.843 1.00 89.31 85 LEU A O 1
ATOM 616 N N . VAL A 1 86 ? 16.450 10.200 -10.821 1.00 90.50 86 VAL A N 1
ATOM 617 C CA . VAL A 1 86 ? 15.211 10.090 -11.611 1.00 90.50 86 VAL A CA 1
ATOM 618 C C . VAL A 1 86 ? 14.463 8.801 -11.267 1.00 90.50 86 VAL A C 1
ATOM 620 O O . VAL A 1 86 ? 13.263 8.849 -11.009 1.00 90.50 86 VAL A O 1
ATOM 623 N N . ARG A 1 87 ? 15.157 7.660 -11.170 1.00 91.50 87 ARG A N 1
ATOM 624 C CA . ARG A 1 87 ? 14.528 6.382 -10.786 1.00 91.50 87 ARG A CA 1
ATOM 625 C C . ARG A 1 87 ? 13.899 6.429 -9.397 1.00 91.50 87 ARG A C 1
ATOM 627 O O . ARG A 1 87 ? 12.770 5.978 -9.233 1.00 91.50 87 ARG A O 1
ATOM 634 N N . ILE A 1 88 ? 14.591 7.014 -8.417 1.00 91.62 88 ILE A N 1
ATOM 635 C CA . ILE A 1 88 ? 14.063 7.186 -7.054 1.00 91.62 88 ILE A CA 1
ATOM 636 C C . ILE A 1 88 ? 12.783 8.029 -7.074 1.00 91.62 88 ILE A C 1
ATOM 638 O O . ILE A 1 88 ? 11.792 7.641 -6.460 1.00 91.62 88 ILE A O 1
ATOM 642 N N . GLN A 1 89 ? 12.770 9.144 -7.811 1.00 92.12 89 GLN A N 1
ATOM 643 C CA . GLN A 1 89 ? 11.564 9.965 -7.955 1.00 92.12 89 GLN A CA 1
ATOM 644 C C . GLN A 1 89 ? 10.406 9.188 -8.581 1.00 92.12 89 GLN A C 1
ATOM 646 O O . GLN A 1 89 ? 9.287 9.257 -8.078 1.00 92.12 89 GLN A O 1
ATOM 651 N N . GLU A 1 90 ? 10.659 8.442 -9.658 1.00 92.94 90 GLU A N 1
ATOM 652 C CA . GLU A 1 90 ? 9.628 7.643 -10.324 1.00 92.94 90 GLU A CA 1
ATOM 653 C C . GLU A 1 90 ? 9.075 6.546 -9.402 1.00 92.94 90 GLU A C 1
ATOM 655 O O . GLU A 1 90 ? 7.861 6.362 -9.343 1.00 92.94 90 GLU A O 1
ATOM 660 N N . MET A 1 91 ? 9.927 5.879 -8.615 1.00 94.00 91 MET A N 1
ATOM 661 C CA . MET A 1 91 ? 9.498 4.891 -7.615 1.00 94.00 91 MET A CA 1
ATOM 662 C C . MET A 1 91 ? 8.666 5.516 -6.489 1.00 94.00 91 MET A C 1
ATOM 664 O O . MET A 1 91 ? 7.660 4.933 -6.089 1.00 94.00 91 MET A O 1
ATOM 668 N N . ILE A 1 92 ? 9.038 6.702 -5.995 1.00 93.56 92 ILE A N 1
ATOM 669 C CA . ILE A 1 92 ? 8.253 7.413 -4.973 1.00 93.56 92 ILE A CA 1
ATOM 670 C C . ILE A 1 92 ? 6.903 7.841 -5.549 1.00 93.56 92 ILE A C 1
ATOM 672 O O . ILE A 1 92 ? 5.874 7.592 -4.937 1.00 93.56 92 ILE A O 1
ATOM 676 N N . LYS A 1 93 ? 6.868 8.416 -6.755 1.00 92.19 93 LYS A N 1
ATOM 677 C CA . LYS A 1 93 ? 5.608 8.787 -7.422 1.00 92.19 93 LYS A CA 1
ATOM 678 C C . LYS A 1 93 ? 4.711 7.573 -7.678 1.00 92.19 93 LYS A C 1
ATOM 680 O O . LYS A 1 93 ? 3.487 7.693 -7.651 1.00 92.19 93 LYS A O 1
ATOM 685 N N . ALA A 1 94 ? 5.300 6.401 -7.915 1.00 94.06 94 ALA A N 1
ATOM 686 C CA . ALA A 1 94 ? 4.559 5.170 -8.145 1.00 94.06 94 ALA A CA 1
ATOM 687 C C . ALA A 1 94 ? 3.739 4.712 -6.926 1.00 94.06 94 ALA A C 1
ATOM 689 O O . ALA A 1 94 ? 2.741 4.016 -7.122 1.00 94.06 94 ALA A O 1
ATOM 690 N N . THR A 1 95 ? 4.071 5.130 -5.695 1.00 92.12 95 THR A N 1
ATOM 691 C CA . THR A 1 95 ? 3.282 4.782 -4.493 1.00 92.12 95 THR A CA 1
ATOM 692 C C . THR A 1 95 ? 1.884 5.404 -4.503 1.00 92.12 95 THR A C 1
ATOM 694 O O . THR A 1 95 ? 0.990 4.894 -3.843 1.00 92.12 95 THR A O 1
ATOM 697 N N . ALA A 1 96 ? 1.633 6.430 -5.324 1.00 89.31 96 ALA A N 1
ATOM 698 C CA . ALA A 1 96 ? 0.296 7.007 -5.476 1.00 89.31 96 ALA A CA 1
ATOM 699 C C . ALA A 1 96 ? -0.691 6.055 -6.182 1.00 89.31 96 ALA A C 1
ATOM 701 O O . ALA A 1 96 ? -1.907 6.143 -6.005 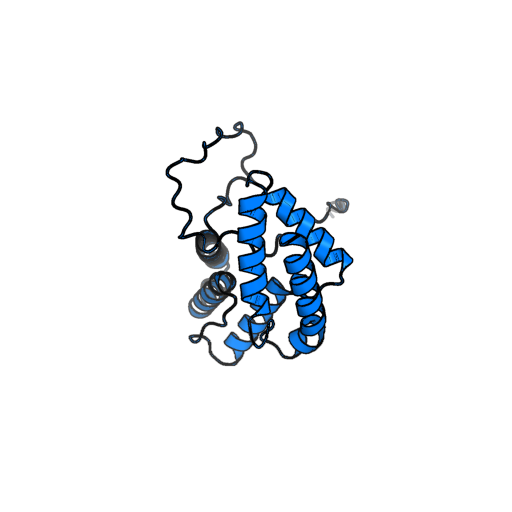1.00 89.31 96 ALA A O 1
ATOM 702 N N . THR A 1 97 ? -0.176 5.154 -7.026 1.00 90.50 97 THR A N 1
ATOM 703 C CA . THR A 1 97 ? -0.992 4.225 -7.829 1.00 90.50 97 THR A CA 1
ATOM 704 C C . THR A 1 97 ? -0.719 2.758 -7.509 1.00 90.50 97 THR A C 1
ATOM 706 O O . THR A 1 97 ? -1.534 1.891 -7.842 1.00 90.50 97 THR A O 1
ATOM 709 N N . HIS A 1 98 ? 0.420 2.471 -6.877 1.00 93.56 98 HIS A N 1
ATOM 710 C CA . HIS A 1 98 ? 0.982 1.135 -6.693 1.00 93.56 98 HIS A CA 1
A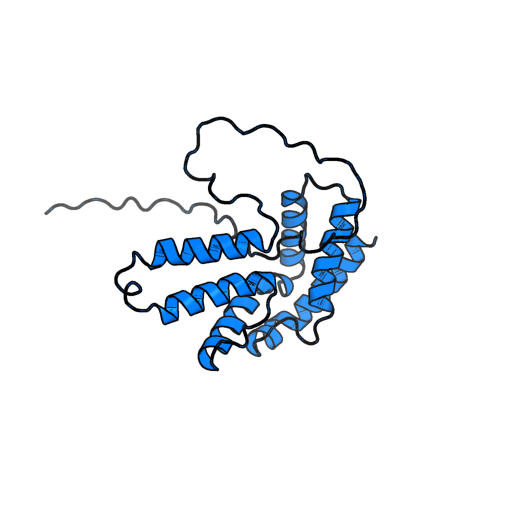TOM 711 C C . HIS A 1 98 ? 1.069 0.360 -8.010 1.00 93.56 98 HIS A C 1
ATOM 713 O O . HIS A 1 98 ? 0.750 -0.829 -8.051 1.00 93.56 98 HIS A O 1
ATOM 719 N N . ILE A 1 99 ? 1.451 1.041 -9.093 1.00 94.19 99 ILE A N 1
ATOM 720 C CA . ILE A 1 99 ? 1.720 0.460 -10.414 1.00 94.19 99 ILE A CA 1
ATOM 721 C C . ILE A 1 99 ? 3.206 0.649 -10.709 1.00 94.19 99 ILE A C 1
ATOM 723 O O . ILE A 1 99 ? 3.721 1.760 -10.607 1.00 94.19 99 ILE A O 1
ATOM 727 N N . VAL A 1 100 ? 3.891 -0.430 -11.090 1.00 95.81 100 VAL A N 1
ATOM 728 C CA . VAL A 1 100 ? 5.304 -0.371 -11.486 1.00 95.81 100 VAL A CA 1
ATOM 729 C C . VAL A 1 100 ? 5.443 0.495 -12.749 1.00 95.81 100 VAL A C 1
ATOM 731 O O . VAL A 1 100 ? 4.778 0.200 -13.747 1.00 95.81 100 VAL A O 1
ATOM 734 N N . PRO A 1 101 ? 6.281 1.551 -12.746 1.00 94.56 101 PRO A N 1
ATOM 735 C CA . PRO A 1 101 ? 6.437 2.411 -13.913 1.00 94.56 101 PRO A CA 1
ATOM 736 C C . PRO A 1 101 ? 7.003 1.650 -15.115 1.00 94.56 101 PRO A C 1
ATOM 738 O O . PRO A 1 101 ? 8.047 1.008 -15.026 1.00 94.56 101 PRO A O 1
ATOM 741 N N . ALA A 1 102 ? 6.346 1.773 -16.270 1.00 94.12 102 ALA A N 1
ATOM 742 C CA . ALA A 1 102 ? 6.776 1.125 -17.514 1.00 94.12 102 ALA A CA 1
ATOM 743 C C . ALA A 1 102 ? 8.084 1.699 -18.097 1.00 94.12 102 ALA A C 1
ATOM 745 O O . ALA A 1 102 ? 8.648 1.127 -19.025 1.00 94.12 102 ALA A O 1
ATOM 746 N N . SER A 1 103 ? 8.548 2.840 -17.580 1.00 91.06 103 SER A N 1
ATOM 747 C CA . SER A 1 103 ? 9.814 3.482 -17.948 1.00 91.06 103 SER A CA 1
ATOM 748 C C . SER A 1 103 ? 11.047 2.784 -17.365 1.00 91.06 103 SER A C 1
ATOM 750 O O . SER A 1 103 ? 12.151 3.032 -17.844 1.00 91.06 103 SER A O 1
ATOM 752 N N . LEU A 1 104 ? 10.879 1.935 -16.346 1.00 92.56 104 LEU A N 1
ATOM 753 C CA . LEU A 1 104 ? 11.974 1.243 -15.668 1.00 92.56 104 LEU A CA 1
ATOM 754 C C . LEU A 1 104 ? 12.406 -0.014 -16.432 1.00 92.56 104 LEU A C 1
ATOM 756 O O . LEU A 1 104 ? 11.578 -0.748 -16.974 1.00 92.56 104 LEU A O 1
ATOM 760 N N . ASN A 1 105 ? 13.712 -0.294 -16.448 1.00 92.88 105 ASN A N 1
ATOM 761 C CA . ASN A 1 105 ? 14.230 -1.543 -17.015 1.00 92.88 105 ASN A CA 1
ATOM 762 C C . ASN A 1 105 ? 13.991 -2.744 -16.076 1.00 92.88 105 ASN A C 1
ATOM 764 O O . ASN A 1 105 ? 13.492 -2.592 -14.969 1.00 92.88 105 ASN A O 1
ATOM 768 N N . GLY A 1 106 ? 14.348 -3.962 -16.500 1.00 92.12 106 GLY A N 1
ATOM 769 C CA . GLY A 1 106 ? 13.990 -5.192 -15.776 1.00 92.12 106 GLY A CA 1
ATOM 770 C C . GLY A 1 106 ? 14.447 -5.258 -14.310 1.00 92.12 106 GLY A C 1
ATOM 771 O O . GLY A 1 106 ? 13.671 -5.688 -13.460 1.00 92.12 106 GLY A O 1
ATOM 772 N N . ALA A 1 107 ? 15.671 -4.820 -13.997 1.00 93.50 107 ALA A N 1
ATOM 773 C CA . ALA A 1 107 ? 16.165 -4.821 -12.616 1.00 93.50 107 ALA A CA 1
ATOM 774 C C . ALA A 1 107 ? 15.483 -3.728 -11.779 1.00 93.50 107 ALA A C 1
ATOM 776 O O . ALA A 1 107 ? 15.062 -3.963 -10.652 1.00 93.50 107 ALA A O 1
ATOM 777 N N . GLU A 1 108 ? 15.296 -2.550 -12.366 1.00 94.00 108 GLU A N 1
ATOM 778 C CA . GLU A 1 108 ? 14.646 -1.408 -11.719 1.00 94.00 108 GLU A CA 1
ATOM 779 C C . GLU A 1 108 ? 13.161 -1.637 -11.464 1.00 94.00 108 GLU A C 1
ATOM 781 O O . GLU A 1 108 ? 12.637 -1.271 -10.417 1.00 94.00 108 GLU A O 1
ATOM 786 N N . ALA A 1 109 ? 12.478 -2.268 -12.415 1.00 95.81 109 ALA A N 1
ATOM 787 C CA . ALA A 1 109 ? 11.089 -2.663 -12.287 1.00 95.81 109 ALA A CA 1
ATOM 788 C C . ALA A 1 109 ? 10.918 -3.703 -11.170 1.00 95.81 109 ALA A C 1
ATOM 790 O O . ALA A 1 109 ? 9.910 -3.671 -10.468 1.00 95.81 109 ALA A O 1
ATOM 791 N N . ALA A 1 110 ? 11.901 -4.589 -10.965 1.00 96.25 110 ALA A N 1
ATOM 792 C CA . ALA A 1 110 ? 11.901 -5.529 -9.847 1.00 96.25 110 ALA A CA 1
ATOM 793 C C . ALA A 1 110 ? 12.097 -4.819 -8.494 1.00 96.25 110 ALA A C 1
ATOM 795 O O . ALA A 1 110 ? 11.363 -5.112 -7.548 1.00 96.25 110 ALA A O 1
ATOM 796 N N . ASP A 1 111 ? 13.012 -3.847 -8.413 1.00 95.56 111 ASP A N 1
ATOM 797 C CA . ASP A 1 111 ? 13.190 -3.012 -7.216 1.00 95.56 111 ASP A CA 1
ATOM 798 C C . ASP A 1 111 ? 11.921 -2.200 -6.907 1.00 95.56 111 ASP A C 1
ATOM 800 O O . ASP A 1 111 ? 11.463 -2.162 -5.764 1.00 95.56 111 ASP A O 1
ATOM 804 N N . ALA A 1 112 ? 11.302 -1.597 -7.928 1.00 96.44 112 ALA A N 1
ATOM 805 C CA . ALA A 1 112 ? 10.039 -0.872 -7.807 1.00 96.44 112 ALA A CA 1
ATOM 806 C C . ALA A 1 112 ? 8.890 -1.783 -7.368 1.00 96.44 112 ALA A C 1
ATOM 808 O O . ALA A 1 112 ? 8.139 -1.417 -6.468 1.00 96.44 112 ALA A O 1
ATOM 809 N N . ALA A 1 113 ? 8.771 -2.980 -7.945 1.00 97.12 113 ALA A N 1
ATOM 810 C CA . ALA A 1 113 ? 7.784 -3.973 -7.530 1.00 97.12 113 ALA A CA 1
ATOM 811 C C . ALA A 1 113 ? 7.925 -4.307 -6.041 1.00 97.12 113 ALA A C 1
ATOM 813 O O . ALA A 1 113 ? 6.944 -4.252 -5.304 1.00 97.12 113 ALA A O 1
ATOM 814 N N . MET A 1 114 ? 9.150 -4.585 -5.587 1.00 97.19 114 MET A N 1
ATOM 815 C CA . MET A 1 114 ? 9.416 -4.884 -4.182 1.00 97.19 114 MET A CA 1
ATOM 816 C C . MET A 1 114 ? 9.099 -3.685 -3.277 1.00 97.19 114 MET A C 1
ATOM 818 O O . MET A 1 114 ? 8.471 -3.849 -2.236 1.00 97.19 114 MET A O 1
ATOM 822 N N . PHE A 1 115 ? 9.497 -2.475 -3.675 1.00 96.50 115 PHE A N 1
ATOM 823 C CA . PHE A 1 115 ? 9.235 -1.251 -2.916 1.00 96.50 115 PHE A CA 1
ATOM 824 C C . PHE A 1 115 ? 7.732 -0.977 -2.748 1.00 96.50 115 PHE A C 1
ATOM 826 O O . PHE A 1 115 ? 7.273 -0.694 -1.642 1.00 96.50 115 PHE A O 1
ATOM 833 N N . LEU A 1 116 ? 6.952 -1.121 -3.822 1.00 96.38 116 LEU A N 1
ATOM 834 C CA . LEU A 1 116 ? 5.497 -0.950 -3.786 1.00 96.38 116 LEU A CA 1
ATOM 835 C C . LEU A 1 116 ? 4.806 -2.042 -2.961 1.00 96.38 116 LEU A C 1
ATOM 837 O O . LEU A 1 116 ? 3.848 -1.758 -2.244 1.00 96.38 116 LEU A O 1
ATOM 841 N N . ASP A 1 117 ? 5.302 -3.277 -3.021 1.00 97.44 117 ASP A N 1
ATOM 842 C CA . ASP A 1 117 ? 4.775 -4.379 -2.216 1.00 97.44 117 ASP A CA 1
ATOM 843 C C . ASP A 1 117 ? 5.040 -4.186 -0.719 1.00 97.44 117 ASP A C 1
ATOM 845 O O . ASP A 1 117 ? 4.175 -4.493 0.104 1.00 97.44 117 ASP A O 1
ATOM 849 N N . MET A 1 118 ? 6.205 -3.635 -0.353 1.00 96.19 118 MET A N 1
ATOM 850 C CA . MET A 1 118 ? 6.497 -3.247 1.029 1.00 96.19 118 MET A CA 1
ATOM 851 C C . MET A 1 118 ? 5.501 -2.198 1.533 1.00 96.19 118 MET A C 1
ATOM 853 O O . MET A 1 118 ? 5.030 -2.314 2.668 1.00 96.19 118 MET A O 1
ATOM 857 N N . ASP A 1 119 ? 5.125 -1.227 0.695 1.00 94.00 119 ASP A N 1
ATOM 858 C CA . ASP A 1 119 ? 4.118 -0.220 1.050 1.00 94.00 119 ASP A CA 1
ATOM 859 C C . ASP A 1 119 ? 2.711 -0.834 1.240 1.00 94.00 119 ASP A C 1
ATOM 861 O O . ASP A 1 119 ? 1.937 -0.403 2.090 1.00 94.00 119 ASP A O 1
ATOM 865 N N . LEU A 1 120 ? 2.392 -1.926 0.540 1.00 95.88 120 LEU A N 1
ATOM 866 C CA . LEU A 1 120 ? 1.124 -2.657 0.705 1.00 95.88 120 LEU A CA 1
ATOM 867 C C . LEU A 1 120 ? 1.191 -3.824 1.702 1.00 95.88 120 LEU A C 1
ATOM 869 O O . LEU A 1 120 ? 0.209 -4.556 1.874 1.00 95.88 120 LEU A O 1
ATOM 873 N N . SER A 1 121 ? 2.325 -4.032 2.369 1.00 95.62 121 SER A N 1
ATOM 874 C CA . SER A 1 121 ? 2.553 -5.199 3.236 1.00 95.62 121 SER A CA 1
ATOM 875 C C . SER A 1 121 ? 1.544 -5.308 4.380 1.00 95.62 121 SER A C 1
ATOM 877 O O . SER A 1 121 ? 1.117 -6.410 4.723 1.00 95.62 121 SER A O 1
ATOM 879 N N . ILE A 1 122 ? 1.085 -4.168 4.911 1.00 97.19 122 ILE A N 1
ATOM 880 C CA . ILE A 1 122 ? 0.100 -4.118 5.995 1.00 97.19 122 ILE A CA 1
ATOM 881 C C . ILE A 1 122 ? -1.216 -4.805 5.627 1.00 97.19 122 ILE A C 1
ATOM 883 O O . ILE A 1 122 ? -1.858 -5.382 6.501 1.00 97.19 122 ILE A O 1
ATOM 887 N N . LEU A 1 123 ? -1.599 -4.816 4.342 1.00 97.94 123 LEU A N 1
ATOM 888 C CA . LEU A 1 123 ? -2.824 -5.483 3.899 1.00 97.94 123 LEU A CA 1
ATOM 889 C C . LEU A 1 123 ? -2.783 -6.979 4.232 1.00 97.94 123 LEU A C 1
ATOM 891 O O . LEU A 1 123 ? -3.783 -7.529 4.689 1.00 97.94 123 LEU A O 1
ATOM 895 N N . GLY A 1 124 ? -1.623 -7.616 4.070 1.00 98.06 124 GLY A N 1
ATOM 896 C CA . GLY A 1 124 ? -1.402 -9.036 4.330 1.00 98.06 124 GLY A CA 1
ATOM 897 C C . GLY A 1 124 ? -0.910 -9.377 5.733 1.00 98.06 124 GLY A C 1
ATOM 898 O O . GLY A 1 124 ? -0.502 -10.516 5.957 1.00 98.06 124 GLY A O 1
ATOM 899 N N . ALA A 1 125 ? -0.942 -8.431 6.674 1.00 98.12 125 ALA A N 1
ATOM 900 C CA . ALA A 1 125 ? -0.637 -8.712 8.073 1.00 98.12 125 ALA A CA 1
ATOM 901 C C . ALA A 1 125 ? -1.637 -9.708 8.694 1.00 98.12 125 ALA A C 1
ATOM 903 O O . ALA A 1 125 ? -2.696 -10.005 8.128 1.00 98.12 125 ALA A O 1
ATOM 904 N N . ASP A 1 126 ? -1.330 -10.219 9.888 1.00 98.12 126 ASP A N 1
ATOM 905 C CA . ASP A 1 126 ? -2.325 -10.976 10.643 1.00 98.12 126 ASP A CA 1
ATOM 906 C C . ASP A 1 126 ? -3.549 -10.107 10.980 1.00 98.12 126 ASP A C 1
ATOM 908 O O . ASP A 1 126 ? -3.490 -8.875 11.008 1.00 98.12 126 ASP A O 1
ATOM 912 N N . GLU A 1 127 ? -4.683 -10.768 11.221 1.00 98.50 127 GLU A N 1
ATOM 913 C CA . GLU A 1 127 ? -5.983 -10.117 11.409 1.00 98.50 127 GLU A CA 1
ATOM 914 C C . GLU A 1 127 ? -5.953 -9.010 12.467 1.00 98.50 127 GLU A C 1
ATOM 916 O O . GLU A 1 127 ? -6.498 -7.932 12.228 1.00 98.50 127 GLU A O 1
ATOM 921 N N . ARG A 1 128 ? -5.292 -9.253 13.604 1.00 98.31 128 ARG A N 1
ATOM 922 C CA . ARG A 1 128 ? -5.233 -8.289 14.704 1.00 98.31 128 ARG A CA 1
ATOM 923 C C . ARG A 1 128 ? -4.434 -7.057 14.295 1.00 98.31 128 ARG A C 1
ATOM 925 O O . ARG A 1 128 ? -4.910 -5.945 14.501 1.00 98.31 128 ARG A O 1
ATOM 932 N N . THR A 1 129 ? -3.256 -7.240 13.703 1.00 98.38 129 THR A N 1
ATOM 933 C CA . THR A 1 129 ? -2.425 -6.115 13.253 1.00 98.38 129 THR A CA 1
ATOM 934 C C . THR A 1 129 ? -3.111 -5.296 12.160 1.00 98.38 129 THR A C 1
ATOM 936 O O . THR A 1 129 ? -3.056 -4.067 12.194 1.00 98.38 129 THR A O 1
ATOM 939 N N . PHE A 1 130 ? -3.821 -5.942 11.232 1.00 98.00 130 PHE A N 1
ATOM 940 C CA . PHE A 1 130 ? -4.616 -5.225 10.234 1.00 98.00 130 PHE A CA 1
ATOM 941 C C . PHE A 1 130 ? -5.771 -4.427 10.868 1.00 98.00 130 PHE A C 1
ATOM 943 O O . PHE A 1 130 ? -5.995 -3.275 10.505 1.00 98.00 130 PHE A O 1
ATOM 950 N N . ASP A 1 131 ? -6.480 -4.995 11.848 1.00 97.50 131 ASP A N 1
ATOM 951 C CA . ASP A 1 131 ? -7.569 -4.302 12.551 1.00 97.50 131 ASP A CA 1
ATOM 952 C C . ASP A 1 131 ? -7.067 -3.106 13.384 1.00 97.50 131 ASP A C 1
ATOM 954 O O . ASP A 1 131 ? -7.706 -2.051 13.419 1.00 97.50 131 ASP A O 1
ATOM 958 N N . GLU A 1 132 ? -5.904 -3.235 14.028 1.00 97.75 132 GLU A N 1
ATOM 959 C CA . GLU A 1 132 ? -5.235 -2.129 14.726 1.00 97.75 132 GLU A CA 1
ATOM 960 C C . GLU A 1 132 ? -4.855 -1.002 13.758 1.00 97.75 132 GLU A C 1
ATOM 962 O O . GLU A 1 132 ? -5.058 0.178 14.068 1.00 97.75 132 GLU A O 1
ATOM 967 N N . TYR A 1 133 ? -4.362 -1.359 12.569 1.00 96.19 133 TYR A N 1
ATOM 968 C CA . TYR A 1 133 ? -4.073 -0.410 11.501 1.00 96.19 133 TYR A CA 1
ATOM 969 C C . TYR A 1 133 ? -5.339 0.310 11.012 1.00 96.19 133 TYR A C 1
ATOM 971 O O . TYR A 1 133 ? -5.347 1.539 10.959 1.00 96.19 133 TYR A O 1
ATOM 979 N N . GLU A 1 134 ? -6.439 -0.402 10.754 1.00 95.75 134 GLU A N 1
ATOM 980 C CA . GLU A 1 134 ? -7.717 0.218 10.366 1.00 95.75 134 GLU A CA 1
ATOM 981 C C . GLU A 1 134 ? -8.233 1.194 11.435 1.00 95.75 134 GLU A C 1
ATOM 983 O O . GLU A 1 134 ? -8.682 2.301 11.123 1.00 95.75 134 GLU A O 1
ATOM 988 N N . ALA A 1 135 ? -8.116 0.829 12.714 1.00 95.94 135 ALA A N 1
ATOM 989 C CA . ALA A 1 135 ? -8.485 1.710 13.818 1.00 95.94 135 ALA A CA 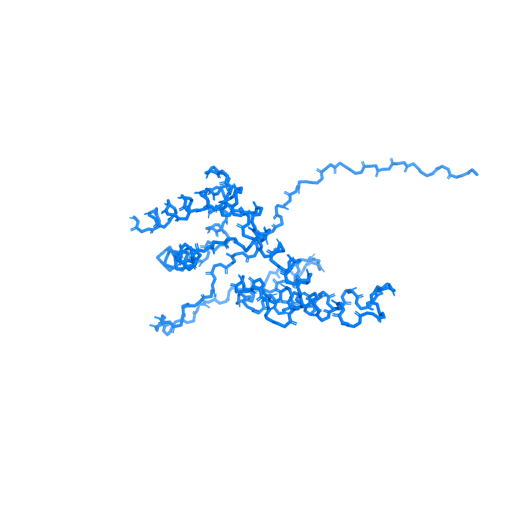1
ATOM 990 C C . ALA A 1 135 ? -7.584 2.957 13.897 1.00 95.94 135 ALA A C 1
ATOM 992 O O . ALA A 1 135 ? -8.065 4.048 14.219 1.00 95.94 135 ALA A O 1
ATOM 993 N N . ALA A 1 136 ? -6.287 2.825 13.602 1.00 95.81 136 ALA A N 1
ATOM 994 C CA . ALA A 1 136 ? -5.368 3.957 13.523 1.00 95.81 136 ALA A CA 1
ATOM 995 C C . ALA A 1 136 ? -5.722 4.890 12.353 1.00 95.81 136 ALA A C 1
ATOM 997 O O . ALA A 1 136 ? -5.803 6.103 12.552 1.00 95.81 136 ALA A O 1
ATOM 998 N N . VAL A 1 137 ? -6.044 4.334 11.179 1.00 92.50 137 VAL A N 1
ATOM 999 C CA . VAL A 1 137 ? -6.525 5.102 10.019 1.00 92.50 137 VAL A CA 1
ATOM 1000 C C . VAL A 1 137 ? -7.815 5.850 10.367 1.00 92.50 137 VAL A C 1
ATOM 1002 O O . VAL A 1 137 ? -7.914 7.052 10.121 1.00 92.50 137 VAL A O 1
ATOM 1005 N N . ARG A 1 138 ? -8.793 5.201 11.020 1.00 93.62 138 ARG A N 1
ATOM 1006 C CA . ARG A 1 138 ? -10.027 5.881 11.464 1.00 93.62 138 ARG A CA 1
ATOM 1007 C C . ARG A 1 138 ? -9.734 7.067 12.383 1.00 93.62 138 ARG A C 1
ATOM 1009 O O . ARG A 1 138 ? -10.389 8.104 12.258 1.00 93.62 138 ARG A O 1
ATOM 1016 N N . LYS A 1 139 ? -8.769 6.921 13.298 1.00 94.50 139 LYS A N 1
ATOM 1017 C CA . LYS A 1 139 ? -8.348 7.983 14.225 1.00 94.50 139 LYS A CA 1
ATOM 1018 C C . LYS A 1 139 ? -7.644 9.133 13.513 1.00 94.50 139 LYS A C 1
ATOM 1020 O O . LYS A 1 139 ? -7.875 10.278 13.891 1.00 94.50 139 LYS A O 1
ATOM 1025 N N . GLU A 1 140 ? -6.819 8.865 12.504 1.00 91.69 140 GLU A N 1
ATOM 1026 C CA . GLU A 1 140 ? -6.161 9.913 11.712 1.00 91.69 140 GLU A CA 1
ATOM 1027 C C . GLU A 1 140 ? -7.191 10.806 11.008 1.00 91.69 140 GLU A C 1
ATOM 1029 O O . GLU A 1 140 ? -7.082 12.032 11.034 1.00 91.69 140 GLU A O 1
ATOM 1034 N N . TYR A 1 141 ? -8.251 10.192 10.481 1.00 90.50 141 TYR A N 1
ATOM 1035 C CA . TYR A 1 141 ? -9.354 10.869 9.800 1.00 90.50 141 TYR A CA 1
ATOM 1036 C C . TYR A 1 141 ? -10.567 11.106 10.713 1.00 90.50 141 TYR A C 1
ATOM 1038 O O . TYR A 1 141 ? -11.705 11.144 10.247 1.00 90.50 141 TYR A O 1
ATOM 1046 N N . ASN A 1 142 ? -10.353 11.297 12.024 1.00 92.19 142 ASN A N 1
ATOM 1047 C CA . ASN A 1 142 ? -11.440 11.566 12.983 1.00 92.19 142 ASN A CA 1
ATOM 1048 C C . ASN A 1 142 ? -12.285 12.803 12.632 1.00 92.19 142 ASN A C 1
ATOM 1050 O O . ASN A 1 142 ? -13.457 12.863 12.987 1.00 92.19 142 ASN A O 1
ATOM 1054 N N . PHE A 1 143 ? -11.699 13.753 11.901 1.00 93.00 143 PHE A N 1
ATOM 1055 C CA . PHE A 1 143 ? -12.353 14.978 11.450 1.00 93.00 143 PHE A CA 1
ATOM 1056 C C . PHE A 1 143 ? -13.302 14.762 10.258 1.00 93.00 143 PHE A C 1
ATOM 1058 O O . PHE A 1 143 ? -14.036 15.679 9.901 1.00 93.00 143 PHE A O 1
ATOM 1065 N N . VAL A 1 144 ? -13.277 13.583 9.625 1.00 92.31 144 VAL A N 1
ATOM 1066 C CA . VAL A 1 144 ? -14.178 13.204 8.528 1.00 92.31 144 VAL A CA 1
ATOM 1067 C C . VAL A 1 144 ? -15.424 12.538 9.115 1.00 92.31 144 VAL A C 1
ATOM 1069 O O . VAL A 1 144 ? -15.319 11.679 10.000 1.00 92.31 144 VAL A O 1
ATOM 1072 N N . ALA A 1 145 ? -16.598 12.945 8.623 1.00 93.81 145 ALA A N 1
ATOM 1073 C CA . ALA A 1 145 ? -17.881 12.355 9.000 1.00 93.81 145 ALA A CA 1
ATOM 1074 C C . ALA A 1 145 ? -17.898 10.842 8.719 1.00 93.81 145 ALA A C 1
ATOM 1076 O O . ALA A 1 145 ? -17.254 10.370 7.786 1.00 93.81 145 ALA A O 1
ATOM 1077 N N . GLU A 1 146 ? -18.588 10.076 9.565 1.00 93.25 146 GLU A N 1
ATOM 1078 C CA . GLU A 1 146 ? -18.500 8.609 9.579 1.00 93.25 146 GLU A CA 1
ATOM 1079 C C . GLU A 1 146 ? -18.955 7.963 8.262 1.00 93.25 146 GLU A C 1
ATOM 1081 O O . GLU A 1 146 ? -18.311 7.035 7.783 1.00 93.25 146 GLU A O 1
ATOM 1086 N N . ASP A 1 147 ? -20.030 8.468 7.666 1.00 93.50 147 ASP A N 1
ATOM 1087 C CA . ASP A 1 147 ? -20.581 8.020 6.386 1.00 93.50 147 ASP A CA 1
ATOM 1088 C C . ASP A 1 147 ? -19.598 8.251 5.231 1.00 93.50 147 ASP A C 1
ATOM 1090 O O . ASP A 1 147 ? -19.232 7.308 4.525 1.00 93.50 147 ASP A O 1
ATOM 1094 N N . VAL A 1 148 ? -19.076 9.476 5.117 1.00 93.38 148 VAL A N 1
ATOM 1095 C CA . VAL A 1 148 ? -18.056 9.847 4.124 1.00 93.38 148 VAL A CA 1
ATOM 1096 C C . VAL A 1 148 ? -16.773 9.043 4.344 1.00 93.38 148 VAL A C 1
ATOM 1098 O O . VAL A 1 148 ? -16.122 8.611 3.389 1.00 93.38 148 VAL A O 1
ATOM 110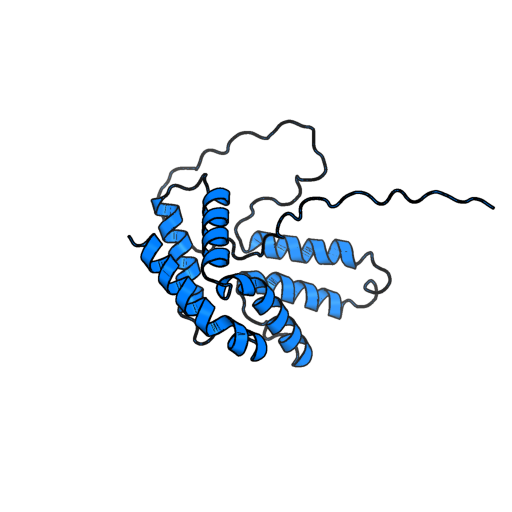1 N N . TRP A 1 149 ? -16.406 8.806 5.609 1.00 93.19 149 TRP A N 1
ATOM 1102 C CA . TRP A 1 149 ? -15.236 8.010 5.953 1.00 93.19 149 TRP A CA 1
ATOM 1103 C C . TRP A 1 149 ? -15.379 6.557 5.509 1.00 93.19 149 TRP A C 1
ATOM 1105 O O . TRP A 1 149 ? -14.489 6.013 4.855 1.00 93.19 149 TRP A O 1
ATOM 1115 N N . ARG A 1 150 ? -16.516 5.929 5.805 1.00 95.31 150 ARG A N 1
ATOM 1116 C CA . ARG A 1 150 ? -16.788 4.546 5.404 1.00 95.31 150 ARG A CA 1
ATOM 1117 C C . ARG A 1 150 ? -16.778 4.385 3.896 1.00 95.31 150 ARG A C 1
ATOM 1119 O O . ARG A 1 150 ? -16.110 3.482 3.396 1.00 95.31 150 ARG A O 1
ATOM 1126 N N . GLU A 1 151 ? -17.464 5.268 3.176 1.00 94.19 151 GLU A N 1
ATOM 1127 C CA . GLU A 1 151 ? -17.518 5.229 1.715 1.00 94.19 151 GLU A CA 1
ATOM 1128 C C . GLU A 1 151 ? -16.119 5.357 1.097 1.00 94.19 151 GLU A C 1
ATOM 1130 O O . GLU A 1 151 ? -15.700 4.495 0.317 1.00 94.19 151 GLU A O 1
ATOM 1135 N N . GLY A 1 152 ? -15.356 6.374 1.513 1.00 92.19 152 GLY A N 1
ATOM 1136 C CA . GLY A 1 152 ? -13.996 6.601 1.027 1.00 92.19 152 GLY A CA 1
ATOM 1137 C C . GLY A 1 152 ? -13.055 5.438 1.344 1.00 92.19 152 GLY A C 1
ATOM 1138 O O . GLY A 1 152 ? -12.302 4.987 0.475 1.00 92.19 152 GLY A O 1
ATOM 1139 N N . ARG A 1 153 ? -13.121 4.884 2.564 1.00 94.81 153 ARG A N 1
ATOM 1140 C CA . ARG A 1 153 ? -12.244 3.777 2.966 1.00 94.81 153 ARG A CA 1
ATOM 1141 C C . ARG A 1 153 ? -12.590 2.515 2.189 1.00 94.81 153 ARG A C 1
ATOM 1143 O O . ARG A 1 153 ? -11.684 1.879 1.655 1.00 94.81 153 ARG A O 1
ATOM 1150 N N . MET A 1 154 ? -13.876 2.190 2.052 1.00 95.69 154 MET A N 1
ATOM 1151 C CA . MET A 1 154 ? -14.318 1.056 1.241 1.00 95.69 154 MET A CA 1
ATOM 1152 C C . MET A 1 154 ? -13.865 1.176 -0.211 1.00 95.69 154 MET A C 1
ATOM 1154 O O . MET A 1 154 ? -13.406 0.184 -0.771 1.00 95.69 154 MET A O 1
ATOM 1158 N N . ALA A 1 155 ? -13.965 2.360 -0.821 1.00 93.75 155 ALA A N 1
ATOM 1159 C CA . ALA A 1 155 ? -13.524 2.569 -2.197 1.00 93.75 155 ALA A CA 1
ATOM 1160 C C . ALA A 1 155 ? -12.026 2.260 -2.366 1.00 93.75 155 ALA A C 1
ATOM 1162 O O . ALA A 1 155 ? -11.643 1.553 -3.298 1.00 93.75 155 ALA A O 1
ATOM 1163 N N . VAL A 1 156 ? -11.181 2.709 -1.431 1.00 91.69 156 VAL A N 1
ATOM 1164 C CA . VAL A 1 156 ? -9.742 2.395 -1.434 1.00 91.69 156 VAL A CA 1
ATOM 1165 C C . VAL A 1 156 ? -9.498 0.889 -1.301 1.00 91.69 156 VAL A C 1
ATOM 1167 O O . VAL A 1 156 ? -8.754 0.316 -2.094 1.00 91.69 156 VAL A O 1
ATOM 1170 N N . LEU A 1 157 ? -10.144 0.228 -0.337 1.00 95.62 157 LEU A N 1
ATOM 1171 C CA . LEU A 1 157 ? -9.964 -1.209 -0.101 1.00 95.62 157 LEU A CA 1
ATOM 1172 C C . LEU A 1 157 ? -10.439 -2.057 -1.293 1.00 95.62 157 LEU A C 1
ATOM 1174 O O . LEU A 1 157 ? -9.754 -3.003 -1.687 1.00 95.62 157 LEU A O 1
ATOM 1178 N N . LYS A 1 158 ? -11.574 -1.695 -1.907 1.00 95.62 158 LYS A N 1
ATOM 1179 C CA . LYS A 1 158 ? -12.106 -2.359 -3.109 1.00 95.62 158 LYS A CA 1
ATOM 1180 C C . LYS A 1 158 ? -11.139 -2.256 -4.284 1.00 95.62 158 LYS A C 1
ATOM 1182 O O . LYS A 1 158 ? -10.836 -3.275 -4.894 1.00 95.62 158 LYS A O 1
ATOM 1187 N N . ARG A 1 159 ? -10.566 -1.071 -4.531 1.00 93.31 159 ARG A N 1
ATOM 1188 C CA . ARG A 1 159 ? -9.586 -0.857 -5.613 1.00 93.31 159 ARG A CA 1
ATOM 1189 C C . ARG A 1 159 ? -8.373 -1.786 -5.526 1.00 93.31 159 ARG A C 1
ATOM 1191 O O . ARG A 1 159 ? -7.816 -2.136 -6.564 1.00 93.31 159 ARG A O 1
ATOM 1198 N N . PHE A 1 160 ? -7.940 -2.171 -4.324 1.00 94.44 160 PHE A N 1
ATOM 1199 C CA . PHE A 1 160 ? -6.891 -3.183 -4.160 1.00 94.44 160 PHE A CA 1
ATOM 1200 C C . PHE A 1 160 ? -7.436 -4.606 -4.309 1.00 94.44 160 PHE A C 1
ATOM 1202 O O . PHE A 1 160 ? -6.832 -5.414 -5.009 1.00 94.44 160 PHE A O 1
ATOM 1209 N N . GLY A 1 161 ? -8.587 -4.907 -3.701 1.00 95.00 161 GLY A N 1
ATOM 1210 C CA . GLY A 1 161 ? -9.192 -6.243 -3.741 1.00 95.00 161 GLY A CA 1
ATOM 1211 C C . GLY A 1 161 ? -9.620 -6.709 -5.139 1.00 95.00 161 GLY A C 1
ATOM 1212 O O . GLY A 1 161 ? -9.600 -7.909 -5.412 1.00 95.00 161 GLY A O 1
ATOM 1213 N N . GLU A 1 162 ? -9.962 -5.771 -6.025 1.00 95.00 162 GLU A N 1
ATOM 1214 C CA . GLU A 1 162 ? -10.379 -6.016 -7.413 1.00 95.00 162 GLU A CA 1
ATOM 1215 C C . GLU A 1 162 ? -9.210 -6.290 -8.372 1.00 95.00 162 GLU A C 1
ATOM 1217 O O . GLU A 1 162 ? -9.429 -6.716 -9.507 1.00 95.00 162 GLU A O 1
ATOM 1222 N N . ARG A 1 163 ? -7.958 -6.088 -7.941 1.00 94.50 163 ARG A N 1
ATOM 1223 C CA . ARG A 1 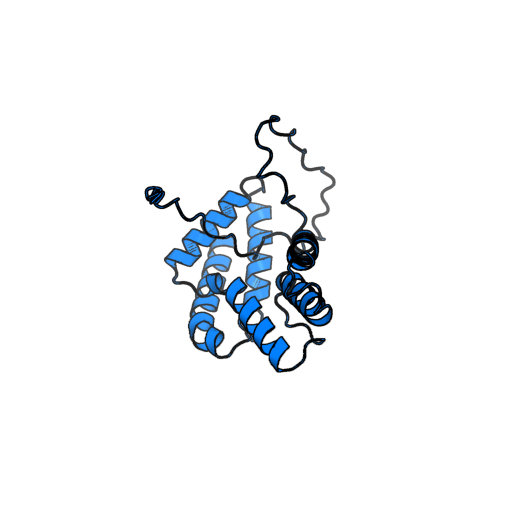163 ? -6.786 -6.432 -8.756 1.00 94.50 163 ARG A CA 1
ATOM 1224 C C . ARG A 1 163 ? -6.649 -7.952 -8.868 1.00 94.50 163 ARG A C 1
ATOM 1226 O O . ARG A 1 163 ? -6.837 -8.675 -7.886 1.00 94.50 163 ARG A O 1
ATOM 1233 N N . GLU A 1 164 ? -6.224 -8.435 -10.042 1.00 96.06 164 GLU A N 1
ATOM 1234 C CA . GLU A 1 164 ? -5.862 -9.853 -10.238 1.00 96.06 164 GLU A CA 1
ATOM 1235 C C . GLU A 1 164 ? -4.819 -10.293 -9.202 1.00 96.06 164 GLU A C 1
ATOM 1237 O O . GLU A 1 164 ? -4.890 -11.392 -8.660 1.00 96.06 164 GLU A O 1
ATOM 1242 N N . ARG A 1 165 ? -3.872 -9.400 -8.898 1.00 97.00 165 ARG A N 1
ATOM 1243 C CA . ARG A 1 165 ? -2.814 -9.585 -7.905 1.00 97.00 165 ARG A CA 1
ATOM 1244 C C . ARG A 1 165 ? -2.677 -8.303 -7.098 1.00 97.00 165 ARG A C 1
ATOM 1246 O O . ARG A 1 165 ? -2.588 -7.225 -7.688 1.00 97.00 165 ARG A O 1
ATOM 1253 N N . ILE A 1 166 ? -2.673 -8.415 -5.773 1.00 97.38 166 ILE A N 1
ATOM 1254 C CA . ILE A 1 166 ? -2.431 -7.270 -4.886 1.00 97.38 166 ILE A CA 1
ATOM 1255 C C . ILE A 1 166 ? -0.941 -6.923 -4.911 1.00 97.38 166 ILE A C 1
ATOM 1257 O O . ILE A 1 166 ? -0.598 -5.746 -5.014 1.00 97.38 166 ILE A O 1
ATOM 1261 N N . TYR A 1 167 ? -0.087 -7.951 -4.886 1.00 98.06 167 TYR A N 1
ATOM 1262 C CA . TYR A 1 167 ? 1.369 -7.814 -4.871 1.00 98.06 167 TYR A CA 1
ATOM 1263 C C . TYR A 1 167 ? 2.023 -8.133 -6.228 1.00 98.06 167 TYR A C 1
ATOM 1265 O O . TYR A 1 167 ? 1.673 -9.102 -6.922 1.00 98.06 167 TYR A O 1
ATOM 1273 N N . HIS A 1 168 ? 3.024 -7.336 -6.597 1.00 97.31 168 HIS A N 1
ATOM 1274 C CA . HIS A 1 168 ? 3.779 -7.436 -7.848 1.00 97.31 168 HIS A CA 1
ATOM 1275 C C . HIS A 1 168 ? 4.808 -8.567 -7.831 1.00 97.31 168 HIS A C 1
ATOM 1277 O O . HIS A 1 168 ? 4.961 -9.283 -8.825 1.00 97.31 168 HIS A O 1
ATOM 1283 N N . SER A 1 169 ? 5.494 -8.774 -6.712 1.00 96.12 169 SER A N 1
ATOM 1284 C CA . SER A 1 169 ? 6.533 -9.791 -6.553 1.00 96.12 169 SER A CA 1
ATOM 1285 C C . SER A 1 169 ? 5.949 -11.162 -6.198 1.00 96.12 169 SER A C 1
ATOM 1287 O O . SER A 1 169 ? 4.952 -11.288 -5.485 1.00 96.12 169 SER A O 1
ATOM 1289 N N . GLU A 1 170 ? 6.584 -12.230 -6.689 1.00 96.19 170 GLU A N 1
ATOM 1290 C CA . GLU A 1 170 ? 6.214 -13.606 -6.320 1.00 96.19 170 GLU A CA 1
ATOM 1291 C C . GLU A 1 170 ? 6.358 -13.857 -4.819 1.00 96.19 170 GLU A C 1
ATOM 1293 O O . GLU A 1 170 ? 5.506 -14.517 -4.224 1.00 96.19 170 GLU A O 1
ATOM 1298 N N . LEU A 1 171 ? 7.397 -13.277 -4.210 1.00 96.75 171 LEU A N 1
ATOM 1299 C CA . LEU A 1 171 ? 7.662 -13.381 -2.781 1.00 96.75 171 LEU A CA 1
ATOM 1300 C C . LEU A 1 171 ? 6.490 -12.841 -1.953 1.00 96.75 171 LEU A C 1
ATOM 1302 O O . LEU A 1 171 ? 5.961 -13.562 -1.109 1.00 96.75 171 LEU A O 1
ATOM 1306 N N . PHE A 1 172 ? 6.052 -11.602 -2.204 1.00 98.19 172 PHE A N 1
ATOM 1307 C CA . PHE A 1 172 ? 4.954 -11.018 -1.435 1.00 98.19 172 PHE A CA 1
ATOM 1308 C C . PHE A 1 172 ? 3.620 -11.688 -1.740 1.00 98.19 172 PHE A C 1
ATOM 1310 O O . PHE A 1 172 ? 2.834 -11.893 -0.819 1.00 98.19 172 PHE A O 1
ATOM 1317 N N . ARG A 1 173 ? 3.377 -12.126 -2.982 1.00 98.00 173 ARG A N 1
ATOM 1318 C CA . ARG A 1 173 ? 2.171 -12.911 -3.278 1.00 98.00 173 ARG A CA 1
ATOM 1319 C C . ARG A 1 173 ? 2.101 -14.190 -2.453 1.00 98.00 173 ARG A C 1
ATOM 1321 O O . ARG A 1 173 ? 1.068 -14.463 -1.850 1.00 98.00 173 ARG A O 1
ATOM 1328 N N . GLY A 1 174 ? 3.195 -14.950 -2.404 1.00 98.06 174 GLY A N 1
ATOM 1329 C CA . GLY A 1 174 ? 3.250 -16.201 -1.649 1.00 98.06 174 GLY A CA 1
ATOM 1330 C C . GLY A 1 174 ? 3.083 -16.008 -0.139 1.00 98.06 174 GLY A C 1
ATOM 1331 O O . GLY A 1 174 ? 2.512 -16.869 0.523 1.00 98.06 174 GLY A O 1
ATOM 1332 N N . LEU A 1 175 ? 3.559 -14.883 0.402 1.00 96.75 175 LEU A N 1
ATOM 1333 C CA . LEU A 1 175 ? 3.502 -14.597 1.837 1.00 96.75 175 LEU A CA 1
ATOM 1334 C C . LEU A 1 175 ? 2.197 -13.920 2.282 1.00 96.75 175 LEU A C 1
ATOM 1336 O O . LEU A 1 175 ? 1.710 -14.208 3.374 1.00 96.75 175 LEU A O 1
ATOM 1340 N N . PHE A 1 176 ? 1.641 -13.020 1.468 1.00 98.19 176 PHE A N 1
ATOM 1341 C CA . PHE A 1 176 ? 0.682 -12.015 1.933 1.00 98.19 176 PHE A CA 1
ATOM 1342 C C . PHE A 1 176 ? -0.646 -11.980 1.165 1.00 98.19 176 PHE A C 1
ATOM 1344 O O . PHE A 1 176 ? -1.627 -11.496 1.726 1.00 98.19 176 PHE A O 1
ATOM 1351 N N . GLU A 1 177 ? -0.736 -12.490 -0.071 1.00 98.44 177 GLU A N 1
ATOM 1352 C CA . GLU A 1 177 ? -1.928 -12.315 -0.932 1.00 98.44 177 GLU A CA 1
ATOM 1353 C C . GLU A 1 177 ? -3.208 -12.869 -0.282 1.00 98.44 177 GLU A C 1
ATOM 1355 O O . GLU A 1 177 ? -4.225 -12.178 -0.196 1.00 98.44 177 GLU A O 1
ATOM 1360 N N . ASP A 1 178 ? -3.153 -14.097 0.235 1.00 98.56 178 ASP A N 1
ATOM 1361 C CA . ASP A 1 178 ? -4.309 -14.758 0.848 1.00 98.56 178 ASP A CA 1
ATOM 1362 C C . ASP A 1 178 ? -4.781 -14.044 2.121 1.00 98.56 178 ASP A C 1
ATOM 1364 O O . ASP A 1 178 ? -5.985 -13.902 2.360 1.00 98.56 178 ASP A O 1
ATOM 1368 N N . ALA A 1 179 ? -3.837 -13.594 2.952 1.00 98.62 179 ALA A N 1
ATOM 1369 C CA . ALA A 1 179 ? -4.141 -12.813 4.147 1.00 98.62 179 ALA A CA 1
ATOM 1370 C C . ALA A 1 179 ? -4.737 -11.452 3.769 1.00 98.62 179 ALA A C 1
ATOM 1372 O O . ALA A 1 179 ? -5.776 -11.074 4.313 1.00 98.62 179 ALA A O 1
ATOM 1373 N N . ALA A 1 180 ? -4.158 -10.785 2.767 1.00 98.62 180 ALA A N 1
ATOM 1374 C CA . ALA A 1 180 ? -4.635 -9.508 2.261 1.00 98.62 180 ALA A CA 1
ATOM 1375 C C . ALA A 1 180 ? -6.072 -9.600 1.763 1.00 98.62 180 ALA A C 1
ATOM 1377 O O . ALA A 1 180 ? -6.922 -8.822 2.190 1.00 98.62 180 ALA A O 1
ATOM 1378 N N . ARG A 1 181 ? -6.403 -10.605 0.950 1.00 98.62 181 ARG A N 1
ATOM 1379 C CA . ARG A 1 181 ? -7.773 -10.789 0.448 1.00 98.62 181 ARG A CA 1
ATOM 1380 C C . ARG A 1 181 ? -8.787 -11.022 1.569 1.00 98.62 181 ARG A C 1
ATOM 1382 O O . ARG A 1 181 ? -9.883 -10.463 1.511 1.00 98.62 181 ARG A O 1
ATOM 1389 N N . ARG A 1 182 ? -8.434 -11.794 2.606 1.00 98.69 182 ARG A N 1
ATOM 1390 C CA . ARG A 1 182 ? -9.303 -11.989 3.783 1.00 98.69 182 ARG A CA 1
ATOM 1391 C C . ARG A 1 182 ? -9.501 -10.695 4.571 1.00 98.69 182 ARG A C 1
ATOM 1393 O O . ARG A 1 182 ? -10.640 -10.361 4.888 1.00 98.69 182 ARG A O 1
ATOM 1400 N N . ASN A 1 183 ? -8.422 -9.965 4.848 1.00 98.75 183 ASN A N 1
ATOM 1401 C CA . ASN A 1 183 ? -8.462 -8.704 5.588 1.00 98.75 18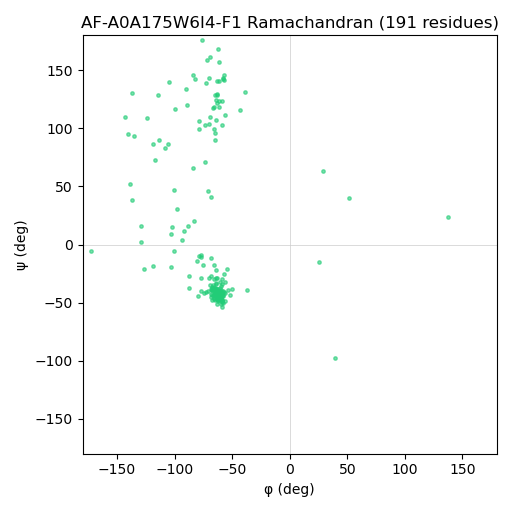3 ASN A CA 1
ATOM 1402 C C . ASN A 1 183 ? -9.268 -7.628 4.846 1.00 98.75 183 ASN A C 1
ATOM 1404 O O . ASN A 1 183 ? -10.164 -7.019 5.432 1.00 98.75 183 ASN A O 1
ATOM 1408 N N . LEU A 1 184 ? -9.015 -7.453 3.543 1.00 98.44 184 LEU A N 1
ATOM 1409 C CA . LEU A 1 184 ? -9.753 -6.519 2.689 1.00 98.44 184 LEU A CA 1
ATOM 1410 C C . LEU A 1 184 ? -11.248 -6.846 2.679 1.00 98.44 184 LEU A C 1
ATOM 1412 O O . LEU A 1 184 ? -12.066 -5.963 2.928 1.00 98.44 184 LEU A O 1
ATOM 1416 N N . LYS A 1 185 ? -11.612 -8.117 2.456 1.00 98.31 185 LYS A N 1
ATOM 1417 C CA . LYS A 1 185 ? -13.012 -8.560 2.479 1.00 98.31 185 LYS A CA 1
ATOM 1418 C C . LYS A 1 185 ? -13.670 -8.267 3.830 1.00 98.31 185 LYS A C 1
ATOM 1420 O O . LYS A 1 185 ? -14.730 -7.648 3.859 1.00 98.31 185 LYS A O 1
ATOM 1425 N N . ARG A 1 186 ? -13.024 -8.658 4.936 1.00 98.25 186 ARG A N 1
ATOM 1426 C CA . ARG A 1 186 ? -13.538 -8.447 6.298 1.00 98.25 186 ARG A CA 1
ATOM 1427 C C . ARG A 1 186 ? -13.757 -6.964 6.595 1.00 98.25 186 ARG A C 1
ATOM 1429 O O . ARG A 1 186 ? -14.792 -6.613 7.154 1.00 98.25 186 ARG A O 1
ATOM 1436 N N . SER A 1 187 ? -12.811 -6.093 6.235 1.00 98.00 187 SER A N 1
ATOM 1437 C CA . SER A 1 187 ? -12.969 -4.652 6.470 1.00 98.00 187 SER A CA 1
ATOM 1438 C C . SER A 1 187 ? -14.076 -4.050 5.605 1.00 98.00 187 SER A C 1
ATOM 1440 O O . SER A 1 187 ? -14.928 -3.341 6.133 1.00 98.00 187 SER A O 1
ATOM 1442 N N . ILE A 1 188 ? -14.162 -4.405 4.317 1.00 98.12 188 ILE A N 1
ATOM 1443 C CA . ILE A 1 188 ? -15.252 -3.939 3.444 1.00 98.12 188 ILE A CA 1
ATOM 1444 C C . ILE A 1 188 ? -16.624 -4.343 4.007 1.00 98.12 188 ILE A C 1
ATOM 1446 O O . ILE A 1 188 ? -17.524 -3.510 4.058 1.00 98.12 188 ILE A O 1
ATOM 1450 N N . GLU A 1 189 ? -16.782 -5.585 4.474 1.00 97.94 189 GLU A N 1
ATOM 1451 C CA . GLU A 1 189 ? -18.027 -6.056 5.100 1.00 97.94 189 GLU A CA 1
ATOM 1452 C C . GLU A 1 189 ? -18.354 -5.290 6.392 1.00 97.94 189 GLU A C 1
ATOM 1454 O O . GLU A 1 189 ? -19.500 -4.898 6.596 1.00 97.94 189 GLU A O 1
ATOM 1459 N N . ARG A 1 190 ? -17.354 -5.017 7.244 1.00 96.50 190 ARG A N 1
ATOM 1460 C CA . ARG A 1 190 ? -17.533 -4.234 8.482 1.00 96.50 190 ARG A CA 1
ATOM 1461 C C . ARG A 1 190 ? -17.899 -2.773 8.221 1.00 96.50 190 ARG A C 1
ATOM 1463 O O . ARG A 1 190 ? -18.628 -2.187 9.013 1.00 96.50 190 ARG A O 1
ATOM 1470 N N . LEU A 1 191 ? -17.373 -2.178 7.153 1.00 95.44 191 LEU A N 1
ATOM 1471 C CA . LEU A 1 191 ? -17.655 -0.788 6.789 1.00 95.44 191 LEU A CA 1
ATOM 1472 C C . LEU A 1 191 ? -19.035 -0.626 6.140 1.00 95.44 191 LEU A C 1
ATOM 1474 O O . LEU A 1 191 ? -19.634 0.441 6.279 1.00 95.44 191 LEU A O 1
ATOM 1478 N N . ALA A 1 192 ? -19.524 -1.670 5.465 1.00 94.88 192 ALA A N 1
ATOM 1479 C CA . ALA A 1 192 ? -20.840 -1.711 4.830 1.00 94.88 192 ALA A CA 1
ATOM 1480 C C . ALA A 1 192 ? -22.002 -2.023 5.797 1.00 94.88 192 ALA A C 1
ATOM 1482 O O . ALA A 1 192 ? -23.157 -1.847 5.408 1.00 94.88 192 ALA A O 1
ATOM 1483 N N . ALA A 1 193 ? -21.702 -2.505 7.009 1.00 84.69 193 ALA A N 1
ATOM 1484 C CA . ALA A 1 193 ? -22.662 -2.772 8.084 1.00 84.69 193 ALA A CA 1
ATOM 1485 C C . ALA A 1 193 ? -22.935 -1.522 8.934 1.00 84.69 193 ALA A C 1
ATOM 1487 O O . ALA A 1 193 ? -24.117 -1.339 9.301 1.00 84.69 193 ALA A O 1
#

Foldseek 3Di:
DDDDDDPPDDDDDDPPPPLQLDQAPDPPPDPDPDDDDDDDDDDPDDPPPPPQDPPGLLVSLQVVLVVQCVVCCPPPVCVPPVVVSVLSSQLSSCLSPLDQDPPDDDVSSVVSLVSSLVSVLLLQDAQVSVVVVVVVSCVVVVVDDLLSRLVRVLVSLVSQLVDPFNGDDPVSRVRGGVSNNVNSVVSNVVSVD